Protein AF-A0A0F9A6H9-F1 (afdb_monomer_lite)

Sequence (375 aa):
TIASPTGDETDVHVTSIGRKLIMSIDLFEHQHETMHEIAFALQNAFRALGETDLTLHWDDAGSNAGFFEISPAHRGDTSINILASSATHPDVVALGNLVTSNTPPFETEDSHIDGTGTVDFGAARGTEDSPFINPTDRWTRTAAPSDGGGRLDATTMPIQIVRTTISPLVFDVDPVAWVDRLDGDNQSNPLSELWSEGLNISAMGFYKNRFALAGDEVITFSQSGDVFNFFNEQFDNVGGADPITRTLADSERVTLISDVIPYRSKVFIFTETDVQFQITSEDAFTPSDATITVSSRNANTASVTPTTASDKMYVAADDGKSGTIDEYTYDDLLVSTDAVDIAAHVPDLLPTDIKRIVSSSNHGTLAAIGTDGFT

Secondary structure (DSSP, 8-state):
--PPPP--TT----S--S--------TTSS--SSHHHHHHHHHHHHHHTT-TTEEEEEEEEETTEEEEEEEES-SSTTPPP--PPPP--S-------TTS-SS-TT--TT-----S----TTS---SS------GGGT------TT-GGGS--TTTSPEEEEEEETTTTEEEEEE--PPPP-S--TTTSPPPHHHHTT----EEEEETTEEEEEETTEEEEPPSS-TT--S-S-SSS--TTS-EEEE---SSS---EEEEEEETTEEEEEESSS-EEEEE-SSS--TTT-EEEEEE-----TTS--EEETTEEEEEEE-SSSEEEEEEEP-SS-SSPPEEETTTTSTTSS-S---EEEEEGGGTEEEEE-GGG--

InterPro domains:
  IPR058003 Tail tubular protein gp12 [PF25675] (136-370)

Radius of gyration: 32.41 Å; chains: 1; bounding box: 83×58×95 Å

Structure (mmCIF, N/CA/C/O backbone):
data_AF-A0A0F9A6H9-F1
#
_entry.id   AF-A0A0F9A6H9-F1
#
loop_
_atom_site.group_PDB
_atom_site.id
_atom_site.type_symbol
_atom_site.label_atom_id
_atom_site.label_alt_id
_atom_site.label_comp_id
_atom_site.label_asym_id
_atom_site.label_entity_id
_atom_site.label_seq_id
_atom_site.pdbx_PDB_ins_code
_atom_site.Cartn_x
_atom_site.Cartn_y
_atom_site.Cartn_z
_atom_site.occupancy
_atom_site.B_iso_or_equiv
_atom_site.auth_seq_id
_atom_site.auth_comp_id
_atom_site.auth_asym_id
_atom_site.auth_atom_id
_atom_site.pdbx_PDB_model_num
ATOM 1 N N . THR A 1 1 ? 54.216 -2.145 -26.994 1.00 29.30 1 THR A N 1
ATOM 2 C CA . THR A 1 1 ? 55.009 -1.448 -25.958 1.00 29.30 1 THR A CA 1
ATOM 3 C C . THR A 1 1 ? 54.573 -0.006 -25.928 1.00 29.30 1 THR A C 1
ATOM 5 O O . THR A 1 1 ? 54.607 0.614 -26.981 1.00 29.30 1 THR A O 1
ATOM 8 N N . ILE A 1 2 ? 54.099 0.512 -24.795 1.00 25.81 2 ILE A N 1
ATOM 9 C CA . ILE A 1 2 ? 53.589 1.889 -24.711 1.00 25.81 2 ILE A CA 1
ATOM 10 C C . ILE A 1 2 ? 54.401 2.635 -23.651 1.00 25.81 2 ILE A C 1
ATOM 12 O O . ILE A 1 2 ? 54.530 2.164 -22.524 1.00 25.81 2 ILE A O 1
ATOM 16 N N . ALA A 1 3 ? 54.989 3.762 -24.053 1.00 26.83 3 ALA A N 1
ATOM 17 C CA . ALA A 1 3 ? 55.685 4.701 -23.183 1.00 26.83 3 ALA A CA 1
ATOM 18 C C . ALA A 1 3 ? 54.697 5.754 -22.662 1.00 26.83 3 ALA A C 1
ATOM 20 O O . ALA A 1 3 ? 53.815 6.192 -23.400 1.00 26.83 3 ALA A O 1
ATOM 21 N N . SER A 1 4 ? 54.864 6.161 -21.404 1.00 26.17 4 SER A N 1
ATOM 22 C CA . SER A 1 4 ? 54.050 7.197 -20.763 1.00 26.17 4 SER A CA 1
ATOM 23 C C . SER A 1 4 ? 54.669 8.581 -20.999 1.00 26.17 4 SER A C 1
ATOM 25 O O . SER A 1 4 ? 55.853 8.745 -20.692 1.00 26.17 4 SER A O 1
ATOM 27 N N . PRO A 1 5 ? 53.937 9.579 -21.530 1.00 32.66 5 PRO A N 1
ATOM 28 C CA . PRO A 1 5 ? 54.422 10.947 -21.573 1.00 32.66 5 PRO A CA 1
ATOM 29 C C . PRO A 1 5 ? 54.062 11.683 -20.275 1.00 32.66 5 PRO A C 1
ATOM 31 O O . PRO A 1 5 ? 52.899 11.840 -19.916 1.00 32.66 5 PRO A O 1
ATOM 34 N N . THR A 1 6 ? 55.099 12.149 -19.585 1.00 44.75 6 THR A N 1
ATOM 35 C CA . THR A 1 6 ? 55.055 13.155 -18.520 1.00 44.75 6 THR A CA 1
ATOM 36 C C . THR A 1 6 ? 54.898 14.545 -19.146 1.00 44.75 6 THR A C 1
ATOM 38 O O . THR A 1 6 ? 55.781 14.956 -19.902 1.00 44.75 6 THR A O 1
ATOM 41 N N . GLY A 1 7 ? 53.821 15.273 -18.843 1.00 32.03 7 GLY A N 1
ATOM 42 C CA . GLY A 1 7 ? 53.612 16.646 -19.316 1.00 32.03 7 GLY A CA 1
ATOM 43 C C . GLY A 1 7 ? 52.649 17.435 -18.424 1.00 32.03 7 GLY A C 1
ATOM 44 O O . GLY A 1 7 ? 51.642 16.890 -17.992 1.00 32.03 7 GLY A O 1
ATOM 45 N N . ASP A 1 8 ? 53.038 18.680 -18.146 1.00 35.72 8 ASP A N 1
ATOM 46 C CA . ASP A 1 8 ? 52.501 19.680 -17.206 1.00 35.72 8 ASP A CA 1
ATOM 47 C C . ASP A 1 8 ? 51.031 20.084 -17.474 1.00 35.72 8 ASP A C 1
ATOM 49 O O . ASP A 1 8 ? 50.589 20.174 -18.619 1.00 35.72 8 ASP A O 1
ATOM 53 N N . GLU A 1 9 ? 50.279 20.351 -16.405 1.00 40.62 9 GLU A N 1
ATOM 54 C CA . GLU A 1 9 ? 48.811 20.475 -16.362 1.00 40.62 9 GLU A CA 1
ATOM 55 C C . GLU A 1 9 ? 48.281 21.841 -16.842 1.00 40.62 9 GLU A C 1
ATOM 57 O O . GLU A 1 9 ? 47.073 22.078 -16.849 1.00 40.62 9 GLU A O 1
ATOM 62 N N . THR A 1 10 ? 49.164 22.759 -17.244 1.00 34.62 10 THR A N 1
ATOM 63 C CA . THR A 1 10 ? 48.795 24.157 -17.536 1.00 34.62 10 THR A CA 1
ATOM 64 C C . THR A 1 10 ? 48.894 24.571 -19.007 1.00 34.62 10 THR A C 1
ATOM 66 O O . THR A 1 10 ? 48.543 25.706 -19.326 1.00 34.62 10 THR A O 1
ATOM 69 N N . ASP A 1 11 ? 49.282 23.670 -19.918 1.00 30.28 11 ASP A N 1
ATOM 70 C CA . ASP A 1 11 ? 49.557 24.015 -21.326 1.00 30.28 11 ASP A CA 1
ATOM 71 C C . ASP A 1 11 ? 48.827 23.128 -22.354 1.00 30.28 11 ASP A C 1
ATOM 73 O O . ASP A 1 11 ? 49.421 22.600 -23.294 1.00 30.28 11 ASP A O 1
ATOM 77 N N . VAL A 1 12 ? 47.510 22.940 -22.195 1.00 29.05 12 VAL A N 1
ATOM 78 C CA . VAL A 1 12 ? 46.685 22.311 -23.240 1.00 29.05 12 VAL A CA 1
ATOM 79 C C . VAL A 1 12 ? 45.374 23.071 -23.421 1.00 29.05 12 VAL A C 1
ATOM 81 O O . VAL A 1 12 ? 44.482 23.033 -22.578 1.00 29.05 12 VAL A O 1
ATOM 84 N N . HIS A 1 13 ? 45.214 23.708 -24.583 1.00 29.45 13 HIS A N 1
ATOM 85 C CA . HIS A 1 13 ? 43.896 24.001 -25.141 1.00 29.45 13 HIS A CA 1
ATOM 86 C C . HIS A 1 13 ? 43.196 22.662 -25.428 1.00 29.45 13 HIS A C 1
ATOM 88 O O . HIS A 1 13 ? 43.424 22.023 -26.456 1.00 29.45 13 HIS A O 1
ATOM 94 N N . VAL A 1 14 ? 42.393 22.195 -24.472 1.00 27.33 14 VAL A N 1
ATOM 95 C CA . VAL A 1 14 ? 41.701 20.904 -24.532 1.00 27.33 14 VAL A CA 1
ATOM 96 C C . VAL A 1 14 ? 40.576 20.979 -25.564 1.00 27.33 14 VAL A C 1
ATOM 98 O O . VAL A 1 14 ? 39.525 21.550 -25.294 1.00 27.33 14 VAL A O 1
ATOM 101 N N . THR A 1 15 ? 40.773 20.386 -26.747 1.00 31.22 15 THR A N 1
ATOM 102 C CA . THR A 1 15 ? 39.686 20.203 -27.730 1.00 31.22 15 THR A CA 1
ATOM 103 C C . THR A 1 15 ? 38.964 18.857 -27.605 1.00 31.22 15 THR A C 1
ATOM 105 O O . THR A 1 15 ? 38.033 18.595 -28.361 1.00 31.22 15 THR A O 1
ATOM 108 N N . SER A 1 16 ? 39.358 17.993 -26.667 1.00 27.08 16 SER A N 1
ATOM 109 C CA . SER A 1 16 ? 38.668 16.724 -26.418 1.00 27.08 16 SER A CA 1
ATOM 110 C C . SER A 1 16 ? 38.941 16.227 -25.000 1.00 27.08 16 SER A C 1
ATOM 112 O O . SER A 1 16 ? 40.077 15.884 -24.675 1.00 27.08 16 SER A O 1
ATOM 114 N N . ILE A 1 17 ? 37.905 16.176 -24.164 1.00 26.33 17 ILE A N 1
ATOM 115 C CA . ILE A 1 17 ? 37.937 15.499 -22.864 1.00 26.33 17 ILE A CA 1
ATOM 116 C C . ILE A 1 17 ? 37.538 14.040 -23.122 1.00 26.33 17 ILE A C 1
ATOM 118 O O . ILE A 1 17 ? 36.411 13.777 -23.534 1.00 26.33 17 ILE A O 1
ATOM 122 N N . GLY A 1 18 ? 38.473 13.105 -22.939 1.00 40.19 18 GLY A N 1
ATOM 123 C CA . GLY A 1 18 ? 38.245 11.666 -23.102 1.00 40.19 18 GLY A CA 1
ATOM 124 C C . GLY A 1 18 ? 39.542 10.880 -23.322 1.00 40.19 18 GLY A C 1
ATOM 125 O O . GLY A 1 18 ? 40.506 11.391 -23.894 1.00 40.19 18 GLY A O 1
ATOM 126 N N . ARG A 1 19 ? 39.586 9.626 -22.858 1.00 38.69 19 ARG A N 1
ATOM 127 C CA . ARG A 1 19 ? 40.728 8.723 -23.065 1.00 38.69 19 ARG A CA 1
ATOM 128 C C . ARG A 1 19 ? 40.758 8.311 -24.542 1.00 38.69 19 ARG A C 1
ATOM 130 O O . ARG A 1 19 ? 39.837 7.665 -25.027 1.00 38.69 19 ARG A O 1
ATOM 137 N N . LYS A 1 20 ? 41.801 8.710 -25.277 1.00 41.03 20 LYS A N 1
ATOM 138 C CA . LYS A 1 20 ? 41.958 8.356 -26.696 1.00 41.03 20 LYS A CA 1
ATOM 139 C C . LYS A 1 20 ? 42.286 6.867 -26.822 1.00 41.03 20 LYS A C 1
ATOM 141 O O . LYS A 1 20 ? 43.403 6.452 -26.517 1.00 41.03 20 LYS A O 1
ATOM 146 N N . LEU A 1 21 ? 41.326 6.082 -27.295 1.00 42.09 21 LEU A N 1
ATOM 147 C CA . LEU A 1 21 ? 41.524 4.686 -27.674 1.00 42.09 21 LEU A CA 1
ATOM 148 C C . LEU A 1 21 ? 41.903 4.644 -29.160 1.00 42.09 21 LEU A C 1
ATOM 150 O O . LEU A 1 21 ? 41.204 5.203 -30.000 1.00 42.09 21 LEU A O 1
ATOM 154 N N . ILE A 1 22 ? 43.044 4.032 -29.484 1.00 41.72 22 ILE A N 1
ATOM 155 C CA . ILE A 1 22 ? 43.455 3.764 -30.867 1.00 41.72 22 ILE A CA 1
ATOM 156 C C . ILE A 1 22 ? 43.401 2.256 -31.047 1.00 41.72 22 ILE A C 1
ATOM 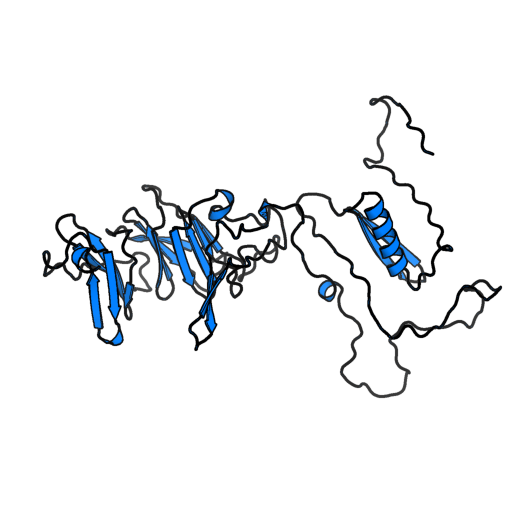158 O O . ILE A 1 22 ? 44.110 1.525 -30.357 1.00 41.72 22 ILE A O 1
ATOM 162 N N . MET A 1 23 ? 42.562 1.810 -31.972 1.00 42.97 23 MET A N 1
ATOM 163 C CA . MET A 1 23 ? 42.396 0.409 -32.323 1.00 42.97 23 MET A CA 1
ATOM 164 C C . MET A 1 23 ? 42.889 0.185 -33.751 1.00 42.97 23 MET A C 1
ATOM 166 O O . MET A 1 23 ? 42.647 0.999 -34.638 1.00 42.97 23 MET A O 1
ATOM 170 N N . SER A 1 24 ? 43.580 -0.930 -33.953 1.00 42.75 24 SER A N 1
ATOM 171 C CA . SER A 1 24 ? 43.941 -1.463 -35.261 1.00 42.75 24 SER A CA 1
ATOM 172 C C . SER A 1 24 ? 43.547 -2.928 -35.234 1.00 42.75 24 SER A C 1
ATOM 174 O O . SER A 1 24 ? 44.104 -3.681 -34.438 1.00 42.75 24 SER A O 1
ATOM 176 N N . ILE A 1 25 ? 42.572 -3.310 -36.051 1.00 44.66 25 ILE A N 1
ATOM 177 C CA . ILE A 1 25 ? 42.133 -4.698 -36.186 1.00 44.66 25 ILE A CA 1
ATOM 178 C C . ILE A 1 25 ? 42.450 -5.184 -37.583 1.00 44.66 25 ILE A C 1
ATOM 180 O O . ILE A 1 25 ? 42.246 -4.473 -38.566 1.00 44.66 25 ILE A O 1
ATOM 184 N N . ASP A 1 26 ? 42.966 -6.403 -37.630 1.00 46.03 26 ASP A N 1
ATOM 185 C CA . ASP A 1 26 ? 43.175 -7.130 -38.862 1.00 46.03 26 ASP A CA 1
ATOM 186 C C . ASP A 1 26 ? 41.894 -7.904 -39.198 1.00 46.03 26 ASP A C 1
ATOM 188 O O . ASP A 1 26 ? 41.595 -8.942 -38.608 1.00 46.03 26 ASP A O 1
ATOM 192 N N . LEU A 1 27 ? 41.107 -7.369 -40.135 1.00 44.62 27 LEU A N 1
ATOM 193 C CA . LEU A 1 27 ? 39.858 -7.983 -40.601 1.00 44.62 27 LEU A CA 1
ATOM 194 C C . LEU A 1 27 ? 40.088 -9.284 -41.391 1.00 44.62 27 LEU A C 1
ATOM 196 O O . LEU A 1 27 ? 39.123 -9.927 -41.793 1.00 44.62 27 LEU A O 1
ATOM 200 N N . PHE A 1 28 ? 41.343 -9.672 -41.628 1.00 44.91 28 PHE A N 1
ATOM 201 C CA . PHE A 1 28 ? 41.695 -10.888 -42.356 1.00 44.91 28 PHE A CA 1
ATOM 202 C C . PHE A 1 28 ? 42.003 -12.080 -41.439 1.00 44.91 28 PHE A C 1
ATOM 204 O O . PHE A 1 28 ? 42.144 -13.199 -41.934 1.00 44.91 28 PHE A O 1
ATOM 211 N N . GLU A 1 29 ? 42.100 -11.875 -40.120 1.00 42.97 29 GLU A N 1
ATOM 212 C CA . GLU A 1 29 ? 42.458 -12.940 -39.171 1.00 42.97 29 GLU A CA 1
ATOM 213 C C . GLU A 1 29 ? 41.265 -13.856 -38.822 1.00 42.97 29 GLU A C 1
ATOM 215 O O . GLU A 1 29 ? 41.464 -15.003 -38.424 1.00 42.97 29 GLU A O 1
ATOM 220 N N . HIS A 1 30 ? 40.024 -13.390 -39.021 1.00 47.59 30 HIS A N 1
ATOM 221 C CA . HIS A 1 30 ? 38.794 -14.110 -38.669 1.00 47.59 30 HIS A CA 1
ATOM 222 C C . HIS A 1 30 ? 37.753 -14.021 -39.801 1.00 47.59 30 HIS A C 1
ATOM 224 O O . HIS A 1 30 ? 37.565 -12.968 -40.404 1.00 47.59 30 HIS A O 1
ATOM 230 N N . GLN A 1 31 ? 37.072 -15.134 -40.107 1.00 51.31 31 GLN A N 1
ATOM 231 C CA . GLN A 1 31 ? 35.930 -15.137 -41.030 1.00 51.31 31 GLN A CA 1
ATOM 232 C C . GLN A 1 31 ? 34.745 -14.478 -40.315 1.00 51.31 31 GLN A C 1
ATOM 234 O O . GLN A 1 31 ? 34.271 -15.005 -39.311 1.00 51.31 31 GLN A O 1
ATOM 239 N N . HIS A 1 32 ? 34.293 -13.334 -40.817 1.00 52.88 32 HIS A N 1
ATOM 240 C CA . HIS A 1 32 ? 33.082 -12.666 -40.351 1.00 52.88 32 HIS A CA 1
ATOM 241 C C . HIS A 1 32 ? 32.072 -12.649 -41.496 1.00 52.88 32 HIS A C 1
ATOM 243 O O . HIS A 1 32 ? 32.403 -12.204 -42.597 1.00 52.88 32 HIS A O 1
ATOM 249 N N . GLU A 1 33 ? 30.865 -13.148 -41.248 1.00 52.47 33 GLU A N 1
ATOM 250 C CA . GLU A 1 33 ? 29.806 -13.271 -42.253 1.00 52.47 33 GLU A CA 1
ATOM 251 C C . GLU A 1 33 ? 29.012 -11.963 -42.389 1.00 52.47 33 GLU A C 1
ATOM 253 O O . GLU A 1 33 ? 28.473 -11.677 -43.457 1.00 52.47 33 GLU A O 1
ATOM 258 N N . THR A 1 34 ? 28.978 -11.123 -41.342 1.00 57.50 34 THR A N 1
ATOM 259 C CA . THR A 1 34 ? 28.254 -9.838 -41.359 1.00 57.50 34 THR A CA 1
ATOM 260 C C . THR A 1 34 ? 28.978 -8.705 -40.618 1.00 57.50 34 THR A C 1
ATOM 262 O O . THR A 1 34 ? 29.765 -8.925 -39.697 1.00 57.50 34 THR A O 1
ATOM 265 N N . MET A 1 35 ? 28.653 -7.450 -40.960 1.00 59.78 35 MET A N 1
ATOM 266 C CA . MET A 1 35 ? 29.153 -6.266 -40.234 1.00 59.78 35 MET A CA 1
ATOM 267 C C . MET A 1 35 ? 28.672 -6.215 -38.773 1.00 59.78 35 MET A C 1
ATOM 269 O O . MET A 1 35 ? 29.345 -5.640 -37.918 1.00 59.78 35 MET A O 1
ATOM 273 N N . HIS A 1 36 ? 27.559 -6.882 -38.451 1.00 60.84 36 HIS A N 1
ATOM 274 C CA . HIS A 1 36 ? 27.077 -7.034 -37.077 1.00 60.84 36 HIS A CA 1
ATOM 275 C C . HIS A 1 36 ? 27.940 -8.000 -36.253 1.00 60.84 36 HIS A C 1
ATOM 277 O O . HIS A 1 36 ? 28.147 -7.773 -35.062 1.00 60.84 36 HIS A O 1
ATOM 283 N N . GLU A 1 37 ? 28.499 -9.041 -36.869 1.00 58.91 37 GLU A N 1
ATOM 284 C CA . GLU A 1 37 ? 29.451 -9.935 -36.196 1.00 58.91 37 GLU A CA 1
ATOM 285 C C . GLU A 1 37 ? 30.778 -9.242 -35.914 1.00 58.91 37 GLU A C 1
ATOM 287 O O . GLU A 1 37 ? 31.358 -9.432 -34.845 1.00 58.91 37 GLU A O 1
ATOM 292 N N . ILE A 1 38 ? 31.224 -8.385 -36.836 1.00 63.38 38 ILE A N 1
ATOM 293 C CA . ILE A 1 38 ? 32.388 -7.523 -36.617 1.00 63.38 38 ILE A CA 1
ATOM 294 C C . ILE A 1 38 ? 32.101 -6.570 -35.451 1.00 63.38 38 ILE A C 1
ATOM 296 O O . ILE A 1 38 ? 32.924 -6.464 -34.541 1.00 63.38 38 ILE A O 1
ATOM 300 N N . ALA A 1 39 ? 30.916 -5.947 -35.410 1.00 65.06 39 ALA A N 1
ATOM 301 C CA . ALA A 1 39 ? 30.513 -5.087 -34.297 1.00 65.06 39 ALA A CA 1
ATOM 302 C C . ALA A 1 39 ? 30.525 -5.824 -32.943 1.00 65.06 39 ALA A C 1
ATOM 304 O O . ALA A 1 39 ? 31.072 -5.334 -31.951 1.00 65.06 39 ALA A O 1
ATOM 305 N N . PHE A 1 40 ? 29.989 -7.044 -32.910 1.00 61.59 40 PHE A N 1
ATOM 306 C CA . PHE A 1 40 ? 29.955 -7.878 -31.711 1.00 61.59 40 PHE A CA 1
ATOM 307 C C . PHE A 1 40 ? 31.353 -8.339 -31.264 1.00 61.59 40 PHE A C 1
ATOM 309 O O . PHE A 1 40 ? 31.676 -8.300 -30.072 1.00 61.59 40 PHE A O 1
ATOM 316 N N . ALA A 1 41 ? 32.213 -8.738 -32.204 1.00 62.81 41 ALA A N 1
ATOM 317 C CA . ALA A 1 41 ? 33.596 -9.116 -31.919 1.00 62.81 41 ALA A CA 1
ATOM 318 C C . ALA A 1 41 ? 34.398 -7.933 -31.354 1.00 62.81 41 ALA A C 1
ATOM 320 O O . ALA A 1 41 ? 35.106 -8.085 -30.354 1.00 62.81 41 ALA A O 1
ATOM 321 N N . LEU A 1 42 ? 34.222 -6.742 -31.936 1.00 67.88 42 LEU A N 1
ATOM 322 C CA . LEU A 1 42 ? 34.804 -5.494 -31.443 1.00 67.88 42 LEU A CA 1
ATOM 323 C C . LEU A 1 42 ? 34.361 -5.201 -30.007 1.00 67.88 42 LEU A C 1
ATOM 325 O O . LEU A 1 42 ? 35.195 -4.935 -29.141 1.00 67.88 42 LEU A O 1
ATOM 329 N N . GLN A 1 43 ? 33.061 -5.304 -29.734 1.00 65.94 43 GLN A N 1
ATOM 330 C CA . GLN A 1 43 ? 32.505 -5.077 -28.403 1.00 65.94 43 GLN A CA 1
ATOM 331 C C . GLN A 1 43 ? 33.069 -6.062 -27.364 1.00 65.94 43 GLN A C 1
ATOM 333 O O . GLN A 1 43 ? 33.445 -5.657 -26.262 1.00 65.94 43 GLN A O 1
ATOM 338 N N . ASN A 1 44 ? 33.205 -7.345 -27.706 1.00 61.94 44 ASN A N 1
ATOM 339 C CA . ASN A 1 44 ? 33.809 -8.333 -26.807 1.00 61.94 44 ASN A CA 1
ATOM 340 C C . ASN A 1 44 ? 35.307 -8.088 -26.572 1.00 61.94 44 ASN A C 1
ATOM 342 O O . ASN A 1 44 ? 35.788 -8.294 -25.456 1.00 61.94 44 ASN A O 1
ATOM 346 N N . ALA A 1 45 ? 36.037 -7.603 -27.579 1.00 64.56 45 ALA A N 1
ATOM 347 C CA . ALA A 1 45 ? 37.434 -7.213 -27.416 1.00 64.56 45 ALA A CA 1
ATOM 348 C C . ALA A 1 45 ? 37.586 -6.032 -26.439 1.00 64.56 45 ALA A C 1
ATOM 350 O O . ALA A 1 45 ? 38.473 -6.058 -25.585 1.00 64.56 45 ALA A O 1
ATOM 351 N N . PHE A 1 46 ? 36.693 -5.037 -26.494 1.00 64.38 46 PHE A N 1
ATOM 352 C CA . PHE A 1 46 ? 36.666 -3.940 -25.518 1.00 64.38 46 PHE A CA 1
ATOM 353 C C . PHE A 1 46 ? 36.380 -4.436 -24.096 1.00 64.38 46 PHE A C 1
ATOM 355 O O . PHE A 1 46 ? 37.113 -4.091 -23.165 1.00 64.38 46 PHE A O 1
ATOM 362 N N . ARG A 1 47 ? 35.403 -5.336 -23.937 1.00 64.81 47 ARG A N 1
ATOM 363 C CA . ARG A 1 47 ? 35.090 -5.957 -22.639 1.00 64.81 47 ARG A CA 1
ATOM 364 C C . ARG A 1 47 ? 36.280 -6.715 -22.053 1.00 64.81 47 ARG A C 1
ATOM 366 O O . ARG A 1 47 ? 36.565 -6.583 -20.865 1.00 64.81 47 ARG A O 1
ATOM 373 N N . ALA A 1 48 ? 37.014 -7.464 -22.878 1.00 60.62 48 ALA A N 1
ATOM 374 C CA . ALA A 1 48 ? 38.206 -8.197 -22.446 1.00 60.62 48 ALA A CA 1
ATOM 375 C C . ALA A 1 48 ? 39.353 -7.277 -21.982 1.00 60.62 48 ALA A C 1
ATOM 377 O O . ALA A 1 48 ? 40.200 -7.695 -21.193 1.00 60.62 48 ALA A O 1
ATOM 378 N N . LEU A 1 49 ? 39.370 -6.024 -22.442 1.00 59.06 49 LEU A N 1
ATOM 379 C CA . LEU A 1 49 ? 40.332 -4.995 -22.038 1.00 59.06 49 LEU A CA 1
ATOM 380 C C . LEU A 1 49 ? 39.874 -4.182 -20.812 1.00 59.06 49 LEU A C 1
ATOM 382 O O . LEU A 1 49 ? 40.563 -3.240 -20.421 1.00 59.06 49 LEU A O 1
ATOM 386 N N . GLY A 1 50 ? 38.752 -4.563 -20.191 1.00 54.12 50 GLY A N 1
ATOM 387 C CA . GLY A 1 50 ? 38.191 -3.910 -19.007 1.00 54.12 50 GLY A CA 1
ATOM 388 C C . GLY A 1 50 ? 37.212 -2.775 -19.312 1.00 54.12 50 GLY A C 1
ATOM 389 O O . GLY A 1 50 ? 36.730 -2.142 -18.381 1.00 54.12 50 GLY A O 1
ATOM 390 N N . GLU A 1 51 ? 36.894 -2.528 -20.585 1.00 56.06 51 GLU A N 1
ATOM 391 C CA . GLU A 1 51 ? 35.903 -1.533 -21.008 1.00 56.06 51 GLU A CA 1
ATOM 39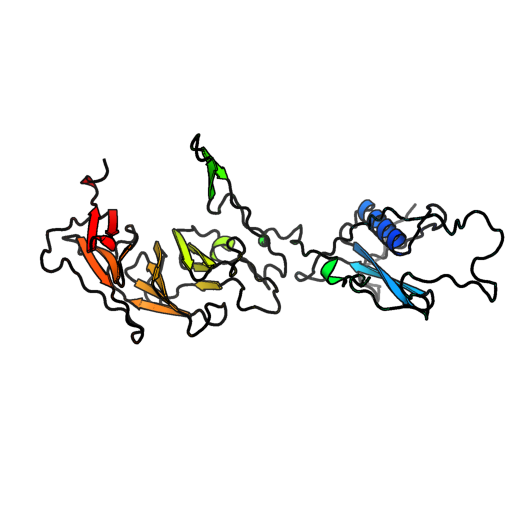2 C C . GLU A 1 51 ? 34.537 -2.235 -21.149 1.00 56.06 51 GLU A C 1
ATOM 394 O O . GLU A 1 51 ? 34.084 -2.560 -22.250 1.00 56.06 51 GLU A O 1
ATOM 399 N N . THR A 1 52 ? 33.908 -2.562 -20.014 1.00 54.72 52 THR A N 1
ATOM 400 C CA . THR A 1 52 ? 32.629 -3.305 -19.964 1.00 54.72 52 THR A CA 1
ATOM 401 C C . THR A 1 52 ? 31.432 -2.503 -20.464 1.00 54.72 52 THR A C 1
ATOM 403 O O . THR A 1 52 ? 30.441 -3.086 -20.906 1.00 54.72 52 THR A O 1
ATOM 406 N N . ASP A 1 53 ? 31.571 -1.181 -20.441 1.00 49.72 53 ASP A N 1
ATOM 407 C CA . ASP A 1 53 ? 30.490 -0.204 -20.551 1.00 49.72 53 ASP A CA 1
ATOM 408 C C . ASP A 1 53 ? 30.455 0.443 -21.944 1.00 49.72 53 ASP A C 1
ATOM 410 O O . ASP A 1 53 ? 30.042 1.585 -22.108 1.00 49.72 53 ASP A O 1
ATOM 414 N N . LEU A 1 54 ? 30.952 -0.248 -22.968 1.00 52.94 54 LEU A N 1
ATOM 415 C CA . LEU A 1 54 ? 30.978 0.237 -24.346 1.00 52.94 54 LEU A CA 1
ATOM 416 C C . LEU A 1 54 ? 30.022 -0.600 -25.194 1.00 52.94 54 LEU A C 1
ATOM 418 O O . LEU A 1 54 ? 30.125 -1.829 -25.228 1.00 52.94 54 LEU A O 1
ATOM 422 N N . THR A 1 55 ? 29.105 0.074 -25.888 1.00 55.94 55 THR A N 1
ATOM 423 C CA . THR A 1 55 ? 28.212 -0.557 -26.865 1.00 55.94 55 THR A CA 1
ATOM 424 C C . THR A 1 55 ? 28.641 -0.136 -28.258 1.00 55.94 55 THR A C 1
ATOM 426 O O . THR A 1 55 ? 28.912 1.042 -28.502 1.00 55.94 55 THR A O 1
ATOM 429 N N . LEU A 1 56 ? 28.732 -1.103 -29.165 1.00 57.53 56 LEU A N 1
ATOM 430 C CA . LEU A 1 56 ? 29.153 -0.861 -30.533 1.00 57.53 56 LEU A CA 1
ATOM 431 C C . LEU A 1 56 ? 28.136 -1.495 -31.472 1.00 57.53 56 LEU A C 1
ATOM 433 O O . LEU A 1 56 ? 27.892 -2.700 -31.413 1.00 57.53 56 LEU A O 1
ATOM 437 N N . HIS A 1 57 ? 27.536 -0.675 -32.328 1.00 56.69 57 HIS A N 1
ATOM 438 C CA . HIS A 1 57 ? 26.581 -1.138 -33.323 1.00 56.69 57 HIS A CA 1
ATOM 439 C C . HIS A 1 57 ? 26.992 -0.680 -34.719 1.00 56.69 57 HIS A C 1
ATOM 441 O O . HIS A 1 57 ? 27.691 0.315 -34.888 1.00 56.69 57 HIS A O 1
ATOM 447 N N . TRP A 1 58 ? 26.583 -1.451 -35.720 1.00 58.88 58 TRP A N 1
ATOM 448 C CA . TRP A 1 58 ? 26.717 -1.086 -37.124 1.00 58.88 58 TRP A CA 1
ATOM 449 C C . TRP A 1 58 ? 25.416 -0.431 -37.582 1.00 58.88 58 TRP A C 1
ATOM 451 O O . TRP A 1 58 ? 24.369 -1.080 -37.495 1.00 58.88 58 TRP A O 1
ATOM 461 N N . ASP A 1 59 ? 25.496 0.819 -38.037 1.00 48.16 59 ASP A N 1
ATOM 462 C CA . ASP A 1 59 ? 24.397 1.518 -38.704 1.00 48.16 59 ASP A CA 1
ATOM 463 C C . ASP A 1 59 ? 24.635 1.517 -40.219 1.00 48.16 59 ASP A C 1
ATOM 465 O O . ASP A 1 59 ? 25.706 1.907 -40.698 1.00 48.16 59 ASP A O 1
ATOM 469 N N . ASP A 1 60 ? 23.645 1.038 -40.969 1.00 55.84 60 ASP A N 1
ATOM 470 C CA . ASP A 1 60 ? 23.698 0.946 -42.426 1.00 55.84 60 ASP A CA 1
ATOM 471 C C . ASP A 1 60 ? 23.211 2.266 -43.034 1.00 55.84 60 ASP A C 1
ATOM 473 O O . ASP A 1 60 ? 22.036 2.622 -42.955 1.00 55.84 60 ASP A O 1
ATOM 477 N N . ALA A 1 61 ? 24.122 3.000 -43.671 1.00 42.62 61 ALA A N 1
ATOM 478 C CA . ALA A 1 61 ? 23.820 4.257 -44.350 1.00 42.62 61 ALA A CA 1
ATOM 479 C C . ALA A 1 61 ? 23.418 4.045 -45.825 1.00 42.62 61 ALA A C 1
ATOM 481 O O . ALA A 1 61 ? 23.239 5.017 -46.571 1.00 42.62 61 ALA A O 1
ATOM 482 N N . GLY A 1 62 ? 23.268 2.788 -46.256 1.00 45.00 62 GLY A N 1
ATOM 483 C CA . GLY A 1 62 ? 22.991 2.395 -47.629 1.00 45.00 62 GLY A CA 1
ATOM 484 C C . GLY A 1 62 ? 24.201 2.545 -48.559 1.00 45.00 62 GLY A C 1
ATOM 485 O O . GLY A 1 62 ? 25.253 3.069 -48.203 1.00 45.00 62 GLY A O 1
ATOM 486 N N . SER A 1 63 ? 24.054 2.093 -49.810 1.00 43.81 63 SER A N 1
ATOM 487 C CA . SER A 1 63 ? 25.109 2.154 -50.846 1.00 43.81 63 SER A CA 1
ATOM 488 C C . SER A 1 63 ? 26.434 1.482 -50.444 1.00 43.81 63 SER A C 1
ATOM 490 O O . SER A 1 63 ? 27.505 2.009 -50.748 1.00 43.81 63 SER A O 1
ATOM 492 N N . ASN A 1 64 ? 26.379 0.328 -49.762 1.00 48.34 64 ASN A N 1
ATOM 493 C CA . ASN A 1 64 ? 27.562 -0.360 -49.217 1.00 48.34 64 ASN A CA 1
ATOM 494 C C . ASN A 1 64 ? 28.387 0.505 -48.246 1.00 48.34 64 ASN A C 1
ATOM 496 O O . ASN A 1 64 ? 29.590 0.295 -48.072 1.00 48.34 64 ASN A O 1
ATOM 500 N N . ALA A 1 65 ? 27.749 1.483 -47.611 1.00 42.88 65 ALA A N 1
ATOM 501 C CA . ALA A 1 65 ? 28.366 2.340 -46.626 1.00 42.88 65 ALA A CA 1
ATOM 502 C C . ALA A 1 65 ? 27.540 2.321 -45.345 1.00 42.88 65 ALA A C 1
ATOM 504 O O . ALA A 1 65 ? 26.320 2.241 -45.351 1.00 42.88 65 ALA A O 1
ATOM 505 N N . GLY A 1 66 ? 28.242 2.431 -44.236 1.00 51.94 66 GLY A N 1
ATOM 506 C CA . GLY A 1 66 ? 27.675 2.545 -42.910 1.00 51.94 66 GLY A CA 1
ATOM 507 C C . GLY A 1 66 ? 28.777 2.968 -41.961 1.00 51.94 66 GLY A C 1
ATOM 508 O O . GLY A 1 66 ? 29.930 3.171 -42.373 1.00 51.94 66 GLY A O 1
ATOM 509 N N . PHE A 1 67 ? 28.438 3.131 -40.698 1.00 47.84 67 PHE A N 1
ATOM 510 C CA . PHE A 1 67 ? 29.411 3.488 -39.682 1.00 47.84 67 PHE A CA 1
ATOM 511 C C . PHE A 1 67 ? 29.192 2.648 -38.434 1.00 47.84 67 PHE A C 1
ATOM 513 O O . PHE A 1 67 ? 28.080 2.247 -38.102 1.00 47.84 67 PHE A O 1
ATOM 520 N N . PHE A 1 68 ? 30.292 2.372 -37.736 1.00 56.25 68 PHE A N 1
ATOM 521 C CA . PHE A 1 68 ? 30.200 1.861 -36.382 1.00 56.25 68 PHE A CA 1
ATOM 522 C C . PHE A 1 68 ? 29.896 3.031 -35.467 1.00 56.25 68 PHE A C 1
ATOM 524 O O . PHE A 1 68 ? 30.726 3.931 -35.302 1.00 56.25 68 PHE A O 1
ATOM 531 N N . GLU A 1 69 ? 28.716 3.018 -34.874 1.00 49.66 69 GLU A N 1
ATOM 532 C CA . GLU A 1 69 ? 28.419 3.922 -33.787 1.00 49.66 69 GLU A CA 1
ATOM 533 C C . GLU A 1 69 ? 28.891 3.278 -32.483 1.00 49.66 69 GLU A C 1
ATOM 535 O O . GLU A 1 69 ? 28.517 2.160 -32.116 1.00 49.66 69 GLU A O 1
ATOM 540 N N . ILE A 1 70 ? 29.782 4.001 -31.810 1.00 53.88 70 ILE A N 1
ATOM 541 C CA . ILE A 1 70 ? 30.333 3.630 -30.516 1.00 53.88 70 ILE A CA 1
ATOM 542 C C . ILE A 1 70 ? 29.672 4.534 -29.493 1.00 53.88 70 ILE A C 1
ATOM 544 O O . ILE A 1 70 ? 30.008 5.717 -29.381 1.00 53.88 70 ILE A O 1
ATOM 548 N N . SER A 1 71 ? 28.746 3.966 -28.740 1.00 49.62 71 SER A N 1
ATOM 549 C CA . SER A 1 71 ? 28.072 4.674 -27.666 1.00 49.62 71 SER A CA 1
ATOM 550 C C . SER A 1 71 ? 28.730 4.259 -26.346 1.00 49.62 71 SER A C 1
ATOM 552 O O . SER A 1 71 ? 28.759 3.064 -26.025 1.00 49.62 71 SER A O 1
ATOM 554 N N . PRO A 1 72 ? 29.286 5.198 -25.555 1.00 43.34 72 PRO A N 1
ATOM 555 C CA . PRO A 1 72 ? 29.567 4.893 -24.160 1.00 43.34 72 PRO A CA 1
ATOM 556 C C . PRO A 1 72 ? 28.230 4.557 -23.495 1.00 43.34 72 PRO A C 1
ATOM 558 O O . PRO A 1 72 ? 27.246 5.262 -23.715 1.00 43.34 72 PRO A O 1
ATOM 561 N N . ALA A 1 73 ? 28.179 3.510 -22.676 1.00 43.38 73 ALA A N 1
ATOM 562 C CA . ALA A 1 73 ? 26.966 3.144 -21.947 1.00 43.38 73 ALA A CA 1
ATOM 563 C C . ALA A 1 73 ? 26.551 4.227 -20.938 1.00 43.38 73 ALA A C 1
ATOM 565 O O . ALA A 1 73 ? 25.445 4.175 -20.420 1.00 43.38 73 ALA A O 1
ATOM 566 N N . HIS A 1 74 ? 27.408 5.223 -20.674 1.00 41.00 74 HIS A N 1
ATOM 567 C CA . HIS A 1 74 ? 27.147 6.238 -19.667 1.00 41.00 74 HIS A CA 1
ATOM 568 C C . HIS A 1 74 ? 27.385 7.675 -20.158 1.00 41.00 74 HIS A C 1
ATOM 570 O O . HIS A 1 74 ? 28.518 8.119 -20.374 1.00 41.00 74 HIS A O 1
ATOM 576 N N . ARG A 1 75 ? 26.296 8.444 -20.242 1.00 37.44 75 ARG A N 1
ATOM 577 C CA . ARG A 1 75 ? 26.295 9.894 -19.999 1.00 37.44 75 ARG A CA 1
ATOM 578 C C . ARG A 1 75 ? 25.155 10.212 -19.035 1.00 37.44 75 ARG A C 1
ATOM 580 O O . ARG A 1 75 ? 24.049 10.508 -19.469 1.00 37.44 75 ARG A O 1
ATOM 587 N N . GLY A 1 76 ? 25.464 10.195 -17.742 1.00 35.34 76 GLY A N 1
ATOM 588 C CA . GLY A 1 76 ? 24.540 10.609 -16.690 1.00 35.34 76 GLY A CA 1
ATOM 589 C C . GLY A 1 76 ? 23.598 9.504 -16.218 1.00 35.34 76 GLY A C 1
ATOM 590 O O . GLY A 1 76 ? 23.479 8.446 -16.844 1.00 35.34 76 GLY A O 1
ATOM 591 N N . ASP A 1 77 ? 22.959 9.786 -15.084 1.00 34.31 77 ASP A N 1
ATOM 592 C CA . ASP A 1 77 ? 22.173 8.852 -14.270 1.00 34.31 77 ASP A CA 1
ATOM 593 C C . ASP A 1 77 ? 20.973 8.225 -15.018 1.00 34.31 77 ASP A C 1
ATOM 595 O O . ASP A 1 77 ? 20.509 7.159 -14.641 1.00 34.31 77 ASP A O 1
ATOM 599 N N . THR A 1 78 ? 20.560 8.782 -16.160 1.00 33.09 78 THR A N 1
ATOM 600 C CA . THR A 1 78 ? 19.364 8.389 -16.928 1.00 33.09 78 THR A CA 1
ATOM 601 C C . THR A 1 78 ? 19.623 7.454 -18.126 1.00 33.09 78 THR A C 1
ATOM 603 O O . THR A 1 78 ? 18.826 7.411 -19.065 1.00 33.09 78 THR A O 1
ATOM 606 N N . SER A 1 79 ? 20.746 6.728 -18.171 1.00 31.38 79 SER A N 1
ATOM 607 C CA . SER A 1 79 ? 21.128 5.939 -19.362 1.00 31.38 79 SER A CA 1
ATOM 608 C C . SER A 1 79 ? 20.630 4.481 -19.344 1.00 31.38 79 SER A C 1
ATOM 610 O O . SER A 1 79 ? 20.929 3.708 -18.437 1.00 31.38 79 SER A O 1
ATOM 612 N N . ILE A 1 80 ? 19.889 4.096 -20.393 1.00 33.75 80 ILE A N 1
ATOM 613 C CA . ILE A 1 80 ? 19.372 2.736 -20.640 1.00 33.75 80 ILE A CA 1
ATOM 614 C C . ILE A 1 80 ? 20.507 1.812 -21.120 1.00 33.75 80 ILE A C 1
ATOM 616 O O . ILE A 1 80 ? 21.238 2.148 -22.052 1.00 33.75 80 ILE A O 1
ATOM 620 N N . ASN A 1 81 ? 20.618 0.615 -20.530 1.00 34.19 81 ASN A N 1
ATOM 621 C CA . ASN A 1 81 ? 21.568 -0.417 -20.960 1.00 34.19 81 ASN A CA 1
ATOM 622 C C . ASN A 1 81 ? 21.014 -1.278 -22.107 1.00 34.19 81 ASN A C 1
ATOM 624 O O . ASN A 1 81 ? 19.888 -1.771 -22.043 1.00 34.19 81 ASN A O 1
ATOM 628 N N . ILE A 1 82 ? 21.847 -1.518 -23.126 1.00 33.47 82 ILE A N 1
ATOM 629 C CA . ILE A 1 82 ? 21.529 -2.312 -24.321 1.00 33.47 82 ILE A CA 1
ATOM 630 C C . ILE A 1 82 ? 22.423 -3.560 -24.338 1.00 33.47 82 ILE A C 1
ATOM 632 O O . ILE A 1 82 ? 23.644 -3.469 -24.473 1.00 33.47 82 ILE A O 1
ATOM 636 N N . LEU A 1 83 ? 21.830 -4.749 -24.216 1.00 33.28 83 LEU A N 1
ATOM 637 C CA . LEU A 1 83 ? 22.538 -6.022 -24.379 1.00 33.28 83 LEU A CA 1
ATOM 638 C C . LEU A 1 83 ? 22.236 -6.594 -25.768 1.00 33.28 83 LEU A C 1
ATOM 640 O O . LEU A 1 83 ? 21.147 -7.102 -26.009 1.00 33.28 83 LEU A O 1
ATOM 644 N N . ALA A 1 84 ? 23.204 -6.526 -26.685 1.00 33.44 84 ALA A N 1
ATOM 645 C CA . ALA A 1 84 ? 23.123 -7.233 -27.961 1.00 33.44 84 ALA A CA 1
ATOM 646 C C . ALA A 1 84 ? 23.377 -8.736 -27.751 1.00 33.44 84 ALA A C 1
ATOM 648 O O . ALA A 1 84 ? 24.405 -9.123 -27.187 1.00 33.44 84 ALA A O 1
ATOM 649 N N . SER A 1 85 ? 22.452 -9.582 -28.209 1.00 34.47 85 SER A N 1
ATOM 650 C CA . SER A 1 85 ? 22.626 -11.035 -28.298 1.00 34.47 85 SER A CA 1
ATOM 651 C C . SER A 1 85 ? 22.944 -11.446 -29.742 1.00 34.47 85 SER A C 1
ATOM 653 O O . SER A 1 85 ? 22.524 -10.795 -30.698 1.00 34.47 85 SER A O 1
ATOM 655 N N . SER A 1 86 ? 23.729 -12.514 -29.916 1.00 33.50 86 SER A N 1
ATOM 656 C CA . SER A 1 86 ? 24.047 -13.063 -31.239 1.00 33.50 86 SER A CA 1
ATOM 657 C C . SER A 1 86 ? 22.807 -13.689 -31.883 1.00 33.50 86 SER A C 1
ATOM 659 O O . SER A 1 86 ? 22.106 -14.469 -31.233 1.00 33.50 86 SER A O 1
ATOM 661 N N . ALA A 1 87 ? 22.583 -13.424 -33.172 1.00 35.06 87 ALA A N 1
ATOM 662 C CA . ALA A 1 87 ? 21.586 -14.141 -33.959 1.00 35.06 87 ALA A CA 1
ATOM 663 C C . ALA A 1 87 ? 21.921 -15.644 -34.007 1.00 35.06 87 ALA A C 1
ATOM 665 O O . ALA A 1 87 ? 23.070 -16.030 -34.201 1.00 35.06 87 ALA A O 1
ATOM 666 N N . THR A 1 88 ? 20.916 -16.502 -33.836 1.00 32.81 88 THR A N 1
ATOM 667 C CA . THR A 1 88 ? 21.020 -17.943 -34.097 1.00 32.81 88 THR A CA 1
ATOM 668 C C . THR A 1 88 ? 20.023 -18.279 -35.200 1.00 32.81 88 THR A C 1
ATOM 670 O O . THR A 1 88 ? 18.821 -18.289 -34.956 1.00 32.81 88 THR A O 1
ATOM 673 N N . HIS A 1 89 ? 20.494 -18.516 -36.429 1.00 33.88 89 HIS A N 1
ATOM 674 C CA . HIS A 1 89 ? 19.641 -19.051 -37.494 1.00 33.88 89 HIS A CA 1
ATOM 675 C C . HIS A 1 89 ? 20.331 -20.226 -38.211 1.00 33.88 89 HIS A C 1
ATOM 677 O O . HIS A 1 89 ? 21.490 -20.093 -38.599 1.00 33.88 89 HIS A O 1
ATOM 683 N N . PRO A 1 90 ? 19.655 -21.379 -38.387 1.00 33.53 90 PRO A N 1
ATOM 684 C CA . PRO A 1 90 ? 20.268 -22.621 -38.872 1.00 33.53 90 PRO A CA 1
ATOM 685 C C . PRO A 1 90 ? 20.502 -22.715 -40.394 1.00 33.53 90 PRO A C 1
ATOM 687 O O . PRO A 1 90 ? 21.016 -23.733 -40.844 1.00 33.53 90 PRO A O 1
ATOM 690 N N . ASP A 1 91 ? 20.188 -21.680 -41.179 1.00 37.25 91 ASP A N 1
ATOM 691 C CA . ASP A 1 91 ? 20.237 -21.717 -42.656 1.00 37.25 91 ASP A CA 1
ATOM 692 C C . ASP A 1 91 ? 21.275 -20.766 -43.279 1.00 37.25 91 ASP A C 1
ATOM 694 O O . ASP A 1 91 ? 21.027 -20.135 -44.307 1.00 37.25 91 ASP A O 1
ATOM 698 N N . VAL A 1 92 ? 22.476 -20.676 -42.700 1.00 39.34 92 VAL A N 1
ATOM 699 C CA . VAL A 1 92 ? 23.623 -20.115 -43.434 1.00 39.34 92 VAL A CA 1
ATOM 700 C C . VAL A 1 92 ? 24.103 -21.164 -44.440 1.00 39.34 92 VAL A C 1
ATOM 702 O O . VAL A 1 92 ? 24.983 -21.982 -44.171 1.00 39.34 92 VAL A O 1
ATOM 705 N N . VAL A 1 93 ? 23.476 -21.191 -45.616 1.00 35.59 93 VAL A N 1
ATOM 706 C CA . VAL A 1 93 ? 23.953 -22.002 -46.739 1.00 35.59 93 VAL A CA 1
ATOM 707 C C . VAL A 1 93 ? 25.046 -21.219 -47.456 1.00 35.59 93 VAL A C 1
ATOM 709 O O . VAL A 1 93 ? 24.800 -20.168 -48.040 1.00 35.59 93 VAL A O 1
ATOM 712 N N . ALA A 1 94 ? 26.262 -21.760 -47.396 1.00 37.84 94 ALA A N 1
ATOM 713 C CA . ALA A 1 94 ? 27.485 -21.220 -47.972 1.00 37.84 94 ALA A CA 1
ATOM 714 C C . ALA A 1 94 ? 27.321 -20.717 -49.419 1.00 37.84 94 ALA A C 1
ATOM 716 O O . ALA A 1 94 ? 27.378 -21.498 -50.371 1.00 37.84 94 ALA A O 1
ATOM 717 N N . LEU A 1 95 ? 27.220 -19.402 -49.595 1.00 31.42 95 LEU A N 1
ATOM 718 C CA . LEU A 1 95 ? 27.477 -18.731 -50.865 1.00 31.42 95 LEU A CA 1
ATOM 719 C C . LEU A 1 95 ? 28.343 -17.497 -50.599 1.00 31.42 95 LEU A C 1
ATOM 721 O O . LEU A 1 95 ? 27.867 -16.503 -50.069 1.00 31.42 95 LEU A O 1
ATOM 725 N N . GLY A 1 96 ? 29.624 -17.585 -50.981 1.00 35.06 96 GLY A N 1
ATOM 726 C CA . GLY A 1 96 ? 30.551 -16.445 -50.992 1.00 35.06 96 GLY A CA 1
ATOM 727 C C . GLY A 1 96 ? 31.798 -16.597 -50.119 1.00 35.06 96 GLY A C 1
ATOM 728 O O . GLY A 1 96 ? 32.075 -15.753 -49.279 1.00 35.06 96 GLY A O 1
ATOM 729 N N . ASN A 1 97 ? 32.588 -17.656 -50.321 1.00 34.88 97 ASN A N 1
ATOM 730 C CA . ASN A 1 97 ? 33.898 -17.783 -49.676 1.00 34.88 97 ASN A CA 1
ATOM 731 C C . ASN A 1 97 ? 34.914 -16.798 -50.302 1.00 34.88 97 ASN A C 1
ATOM 733 O O . ASN A 1 97 ? 35.437 -17.045 -51.392 1.00 34.88 97 ASN A O 1
ATOM 737 N N . LEU A 1 98 ? 35.225 -15.720 -49.575 1.00 36.25 98 LEU A N 1
ATOM 738 C CA . LEU A 1 98 ? 36.171 -14.644 -49.927 1.00 36.25 98 LEU A CA 1
ATOM 739 C C . LEU A 1 98 ? 37.649 -15.076 -50.057 1.00 36.25 98 LEU A C 1
ATOM 741 O O . LEU A 1 98 ? 38.499 -14.250 -50.379 1.00 36.25 98 LEU A O 1
ATOM 745 N N . VAL A 1 99 ? 37.989 -16.346 -49.816 1.00 36.06 99 VAL A N 1
ATOM 746 C CA . VAL A 1 99 ? 39.392 -16.798 -49.716 1.00 36.06 99 VAL A CA 1
ATOM 747 C C . VAL A 1 99 ? 39.955 -17.359 -51.033 1.00 36.06 99 VAL A C 1
ATOM 749 O O . VAL A 1 99 ? 41.160 -17.572 -51.137 1.00 36.06 99 VAL A O 1
ATOM 752 N N . THR A 1 100 ? 39.137 -17.617 -52.065 1.00 37.88 100 THR A N 1
ATOM 753 C CA . THR A 1 100 ? 39.582 -18.462 -53.204 1.00 37.88 100 THR A CA 1
ATOM 754 C C . THR A 1 100 ? 39.627 -17.821 -54.595 1.00 37.88 100 THR A C 1
ATOM 756 O O . THR A 1 100 ? 40.082 -18.482 -55.530 1.00 37.88 100 THR A O 1
ATOM 759 N N . SER A 1 101 ? 39.252 -16.551 -54.777 1.00 35.75 101 SER A N 1
ATOM 760 C CA . SER A 1 101 ? 39.279 -15.901 -56.100 1.00 35.75 101 SER A CA 1
ATOM 761 C C . SER A 1 101 ? 40.261 -14.731 -56.174 1.00 35.75 101 SER A C 1
ATOM 763 O O . SER A 1 101 ? 40.135 -13.756 -55.443 1.00 35.75 101 SER A O 1
ATOM 765 N N . ASN A 1 102 ? 41.201 -14.785 -57.125 1.00 37.38 102 ASN A N 1
ATOM 766 C CA . ASN A 1 102 ? 42.153 -13.709 -57.452 1.00 37.38 102 ASN A CA 1
ATOM 767 C C . ASN A 1 102 ? 41.494 -12.533 -58.213 1.00 37.38 102 ASN A C 1
ATOM 769 O O . ASN A 1 102 ? 42.060 -12.000 -59.169 1.00 37.38 102 ASN A O 1
ATOM 773 N N . THR A 1 103 ? 40.284 -12.128 -57.834 1.00 34.06 103 THR A N 1
ATOM 774 C CA . THR A 1 103 ? 39.569 -11.006 -58.459 1.00 34.06 103 THR A CA 1
ATOM 775 C C . THR A 1 103 ? 38.936 -10.162 -57.353 1.00 34.06 103 THR A C 1
ATOM 777 O O . THR A 1 103 ? 38.282 -10.739 -56.483 1.00 34.06 103 THR A O 1
ATOM 780 N N . PRO A 1 104 ? 39.157 -8.832 -57.320 1.00 37.84 104 PRO A N 1
ATOM 781 C CA . PRO A 1 104 ? 38.559 -7.973 -56.306 1.00 37.84 104 PRO A CA 1
ATOM 782 C C . PRO A 1 104 ? 37.021 -8.026 -56.399 1.00 37.84 104 PRO A C 1
ATOM 784 O O . PRO A 1 104 ? 36.489 -7.997 -57.510 1.00 37.84 104 PRO A O 1
ATOM 787 N N . PRO A 1 105 ? 36.302 -8.095 -55.264 1.00 38.34 105 PRO A N 1
ATOM 788 C CA . PRO A 1 105 ? 34.881 -8.463 -55.210 1.00 38.34 105 PRO A CA 1
ATOM 789 C C . PRO A 1 105 ? 33.880 -7.438 -55.783 1.00 38.34 105 PRO A C 1
ATOM 791 O O . PRO A 1 105 ? 32.686 -7.590 -55.556 1.00 38.34 105 PRO A O 1
ATOM 794 N N . PHE A 1 106 ? 34.315 -6.416 -56.532 1.00 40.91 106 PHE A N 1
ATOM 795 C CA . PHE A 1 106 ? 33.438 -5.315 -56.964 1.00 40.91 106 PHE A CA 1
ATOM 796 C C . PHE A 1 106 ? 33.653 -4.808 -58.404 1.00 40.91 106 PHE A C 1
ATOM 798 O O . PHE A 1 106 ? 33.259 -3.686 -58.703 1.00 40.91 106 PHE A O 1
ATOM 805 N N . GLU A 1 107 ? 34.236 -5.593 -59.319 1.00 33.22 107 GLU A N 1
ATOM 806 C CA . GLU A 1 107 ? 34.403 -5.159 -60.721 1.00 33.22 107 GLU A CA 1
ATOM 807 C C . GLU A 1 107 ? 33.888 -6.169 -61.758 1.00 33.22 107 GLU A C 1
ATOM 809 O O . GLU A 1 107 ? 34.674 -6.796 -62.463 1.00 33.22 107 GLU A O 1
ATOM 814 N N . THR A 1 108 ? 32.563 -6.285 -61.901 1.00 31.36 108 THR A N 1
ATOM 815 C CA . THR A 1 108 ? 31.914 -6.668 -63.174 1.00 31.36 108 THR A CA 1
ATOM 816 C C . THR A 1 108 ? 30.505 -6.075 -63.259 1.00 31.36 108 THR A C 1
ATOM 818 O O . THR A 1 108 ? 29.787 -6.081 -62.265 1.00 31.36 108 THR A O 1
ATOM 821 N N . GLU A 1 109 ? 30.094 -5.622 -64.449 1.00 33.03 109 GLU A N 1
ATOM 822 C CA . GLU A 1 109 ? 28.803 -4.957 -64.731 1.00 33.03 109 GLU A CA 1
ATOM 823 C C . GLU A 1 109 ? 27.536 -5.823 -64.520 1.00 33.03 109 GLU A C 1
ATOM 825 O O . GLU A 1 109 ? 26.442 -5.319 -64.736 1.00 33.03 109 GLU A O 1
ATOM 830 N N . ASP A 1 110 ? 27.642 -7.074 -64.047 1.00 32.75 110 ASP A N 1
ATOM 831 C CA . ASP A 1 110 ? 26.504 -8.006 -63.903 1.00 32.75 110 ASP A CA 1
ATOM 832 C C . ASP A 1 110 ? 26.426 -8.749 -62.543 1.00 32.75 110 ASP A C 1
ATOM 834 O O . ASP A 1 110 ? 25.735 -9.762 -62.421 1.00 32.75 110 ASP A O 1
ATOM 838 N N . SER A 1 111 ? 27.091 -8.285 -61.477 1.00 29.53 111 SER A N 1
ATOM 839 C CA . SER A 1 111 ? 26.970 -8.925 -60.151 1.00 29.53 111 SER A CA 1
ATOM 840 C C . SER A 1 111 ? 25.849 -8.314 -59.297 1.00 29.53 111 SER A C 1
ATOM 842 O O . SER A 1 111 ? 26.091 -7.448 -58.458 1.00 29.53 111 SER A O 1
ATOM 844 N N . HIS A 1 112 ? 24.624 -8.800 -59.503 1.00 33.19 112 HIS A N 1
ATOM 845 C CA . HIS A 1 112 ? 23.521 -8.747 -58.535 1.00 33.19 112 HIS A CA 1
ATOM 846 C C . HIS A 1 112 ? 23.613 -9.942 -57.581 1.00 33.19 112 HIS A C 1
ATOM 848 O O . HIS A 1 112 ? 23.722 -11.049 -58.099 1.00 33.19 112 HIS A O 1
ATOM 854 N N . ILE A 1 113 ? 23.464 -9.752 -56.257 1.00 32.50 113 ILE A N 1
ATOM 855 C CA . ILE A 1 113 ? 22.696 -10.672 -55.389 1.00 32.50 113 ILE A CA 1
ATOM 856 C C . ILE A 1 113 ? 21.991 -9.878 -54.282 1.00 32.50 113 ILE A C 1
ATOM 858 O O . ILE A 1 113 ? 22.567 -9.009 -53.630 1.00 32.50 113 ILE A O 1
ATOM 862 N N . ASP A 1 114 ? 20.719 -10.226 -54.141 1.00 32.34 114 ASP A N 1
ATOM 863 C CA . ASP A 1 114 ? 19.641 -9.596 -53.406 1.00 32.34 114 ASP A CA 1
ATOM 864 C C . ASP A 1 114 ? 19.690 -9.821 -51.889 1.00 32.34 114 ASP A C 1
ATOM 866 O O . ASP A 1 114 ? 19.977 -10.915 -51.401 1.00 32.34 114 ASP A O 1
ATOM 870 N N . GLY A 1 115 ? 19.306 -8.782 -51.144 1.00 29.19 115 GLY A N 1
ATOM 871 C CA . GLY A 1 115 ? 18.833 -8.929 -49.772 1.00 29.19 115 GLY A CA 1
ATOM 872 C C . GLY A 1 115 ? 17.502 -9.679 -49.763 1.00 29.19 115 GLY A C 1
ATOM 873 O O . GLY A 1 115 ? 16.669 -9.527 -50.660 1.00 29.19 115 GLY A O 1
ATOM 874 N N . THR A 1 116 ? 17.292 -10.521 -48.761 1.00 28.09 116 THR A N 1
ATOM 875 C CA . THR A 1 116 ? 16.090 -11.343 -48.651 1.00 28.09 116 THR A CA 1
ATOM 876 C C . THR A 1 116 ? 14.838 -10.473 -48.494 1.00 28.09 116 THR A C 1
ATOM 878 O O . THR A 1 116 ? 14.559 -9.943 -47.422 1.00 28.09 116 THR A O 1
ATOM 881 N N . GLY A 1 117 ? 14.054 -10.353 -49.575 1.00 27.33 117 GLY A N 1
ATOM 882 C CA . GLY A 1 117 ? 12.679 -9.858 -49.504 1.00 27.33 117 GLY A CA 1
ATOM 883 C C . GLY A 1 117 ? 12.126 -9.061 -50.690 1.00 27.33 117 GLY A C 1
ATOM 884 O O . GLY A 1 117 ? 11.417 -8.087 -50.463 1.00 27.33 117 GLY A O 1
ATOM 885 N N . THR A 1 118 ? 12.348 -9.446 -51.949 1.00 26.62 118 THR A N 1
ATOM 886 C CA . THR A 1 118 ? 11.319 -9.222 -52.984 1.00 26.62 118 THR A CA 1
ATOM 887 C C . THR A 1 118 ? 11.180 -10.466 -53.845 1.00 26.62 118 THR A C 1
ATOM 889 O O . THR A 1 118 ? 12.082 -10.867 -54.571 1.00 26.62 118 THR A O 1
ATOM 892 N N . VAL A 1 119 ? 10.008 -11.076 -53.696 1.00 28.33 119 VAL A N 1
ATOM 893 C CA . VAL A 1 119 ? 9.417 -12.046 -54.606 1.00 28.33 119 VAL A CA 1
ATOM 894 C C . VAL A 1 119 ? 9.361 -11.491 -56.024 1.00 28.33 119 VAL A C 1
ATOM 896 O O . VAL A 1 119 ? 8.959 -10.352 -56.255 1.00 28.33 119 VAL A O 1
ATOM 899 N N . ASP A 1 120 ? 9.727 -12.370 -56.946 1.00 31.80 120 ASP A N 1
ATOM 900 C CA . ASP A 1 120 ? 9.399 -12.385 -58.364 1.00 31.80 120 ASP A CA 1
ATOM 901 C C . ASP A 1 120 ? 8.121 -11.585 -58.696 1.00 31.80 120 ASP A C 1
ATOM 903 O O . ASP A 1 120 ? 7.059 -11.785 -58.088 1.00 31.80 120 ASP A O 1
ATOM 907 N N . PHE A 1 121 ? 8.198 -10.684 -59.680 1.00 34.47 121 PHE A N 1
ATOM 908 C CA . PHE A 1 121 ? 7.032 -9.979 -60.221 1.00 34.47 121 PHE A CA 1
ATOM 909 C C . PHE A 1 121 ? 6.137 -10.976 -60.968 1.00 34.47 121 PHE A C 1
ATOM 911 O O . PHE A 1 121 ? 6.115 -11.003 -62.199 1.00 34.47 121 PHE A O 1
ATOM 918 N N . GLY A 1 122 ? 5.385 -11.814 -60.250 1.00 34.53 122 GLY A N 1
ATOM 919 C CA . GLY A 1 122 ? 4.586 -12.804 -60.956 1.00 34.53 122 GLY A CA 1
ATOM 920 C C . GLY A 1 122 ? 3.846 -13.890 -60.195 1.00 34.53 122 GLY A C 1
ATOM 921 O O . GLY A 1 122 ? 3.547 -14.874 -60.848 1.00 34.53 122 GLY A O 1
ATOM 922 N N . ALA A 1 123 ? 3.480 -13.778 -58.914 1.00 32.50 123 ALA A N 1
ATOM 923 C CA . ALA A 1 123 ? 2.326 -14.541 -58.402 1.00 32.50 123 ALA A CA 1
ATOM 924 C C . ALA A 1 123 ? 1.920 -14.158 -56.973 1.00 32.50 123 ALA A C 1
ATOM 926 O O . ALA A 1 123 ? 2.732 -14.141 -56.062 1.00 32.50 123 ALA A O 1
ATOM 927 N N . ALA A 1 124 ? 0.616 -13.911 -56.823 1.00 29.78 124 ALA A N 1
ATOM 928 C CA . ALA A 1 124 ? -0.231 -14.089 -55.642 1.00 29.78 124 ALA A CA 1
ATOM 929 C C . ALA A 1 124 ? 0.382 -13.887 -54.239 1.00 29.78 124 ALA A C 1
ATOM 931 O O . ALA A 1 124 ? 1.020 -14.761 -53.664 1.00 29.78 124 ALA A O 1
ATOM 932 N N . ARG A 1 125 ? -0.011 -12.757 -53.638 1.00 46.53 125 ARG A N 1
ATOM 933 C CA . ARG A 1 125 ? -0.016 -12.491 -52.195 1.00 46.53 125 ARG A CA 1
ATOM 934 C C . ARG A 1 125 ? -0.612 -13.667 -51.404 1.00 46.53 125 ARG A C 1
ATOM 936 O O . ARG A 1 125 ? -1.800 -13.954 -51.550 1.00 46.53 125 ARG A O 1
ATOM 943 N N . GLY A 1 126 ? 0.198 -14.264 -50.534 1.00 30.06 126 GLY A N 1
ATOM 944 C CA . GLY A 1 126 ? -0.208 -15.155 -49.449 1.00 30.06 126 GLY A CA 1
ATOM 945 C C . GLY A 1 126 ? 0.228 -14.553 -48.114 1.00 30.06 126 GLY A C 1
ATOM 946 O O . GLY A 1 126 ? 1.323 -14.018 -47.997 1.00 30.06 126 GLY A O 1
ATOM 947 N N . THR A 1 127 ? -0.686 -14.549 -47.157 1.00 40.25 127 THR A N 1
ATOM 948 C CA . THR A 1 127 ? -0.568 -14.033 -45.790 1.00 40.25 127 THR A CA 1
ATOM 949 C C . THR A 1 127 ? 0.442 -14.830 -44.953 1.00 40.25 127 THR A C 1
ATOM 951 O O . THR A 1 127 ? 0.435 -16.049 -45.062 1.00 40.25 127 THR A O 1
ATOM 954 N N . GLU A 1 128 ? 1.203 -14.131 -44.094 1.00 35.31 128 GLU A N 1
ATOM 955 C CA . GLU A 1 128 ? 1.952 -14.601 -42.894 1.00 35.31 128 GLU A CA 1
ATOM 956 C C . GLU A 1 128 ? 3.482 -14.418 -42.817 1.00 35.31 128 GLU A C 1
ATOM 958 O O . GLU A 1 128 ? 4.022 -14.636 -41.742 1.00 35.31 128 GLU A O 1
ATOM 963 N N . ASP A 1 129 ? 4.172 -13.856 -43.813 1.00 37.19 129 ASP A N 1
ATOM 964 C CA . ASP A 1 129 ? 5.598 -13.500 -43.656 1.00 37.19 129 ASP A CA 1
ATOM 965 C C . ASP A 1 129 ? 5.844 -12.001 -43.857 1.00 37.19 129 ASP A C 1
ATOM 967 O O . ASP A 1 129 ? 5.855 -11.488 -44.977 1.00 37.19 129 ASP A O 1
ATOM 971 N N . SER A 1 130 ? 6.048 -11.287 -42.749 1.00 35.22 130 SER A N 1
ATOM 972 C CA . SER A 1 130 ? 6.534 -9.905 -42.741 1.00 35.22 130 SER A CA 1
ATOM 973 C C . SER A 1 130 ? 7.919 -9.891 -42.073 1.00 35.22 130 SER A C 1
ATOM 975 O O . SER A 1 130 ? 7.988 -9.970 -40.849 1.00 35.22 130 SER A O 1
ATOM 977 N N . PRO A 1 131 ? 9.035 -9.810 -42.826 1.00 41.84 131 PRO A N 1
ATOM 978 C CA . PRO A 1 131 ? 10.399 -9.982 -42.299 1.00 41.84 131 PRO A CA 1
ATOM 979 C C . PRO A 1 131 ? 10.962 -8.761 -41.538 1.00 41.84 131 PRO A C 1
ATOM 981 O O . PRO A 1 131 ? 12.168 -8.650 -41.328 1.00 41.84 131 PRO A O 1
ATOM 984 N N . PHE A 1 132 ? 10.108 -7.845 -41.081 1.00 39.62 132 PHE A N 1
ATOM 985 C CA . PHE A 1 132 ? 10.502 -6.658 -40.322 1.00 39.62 132 PHE A CA 1
ATOM 986 C C . PHE A 1 132 ? 10.034 -6.799 -38.873 1.00 39.62 132 PHE A C 1
ATOM 988 O O . PHE A 1 132 ? 8.907 -6.446 -38.541 1.00 39.62 132 PHE A O 1
ATOM 995 N N . ILE A 1 133 ? 10.899 -7.331 -38.010 1.00 42.53 133 ILE A N 1
ATOM 996 C CA . ILE A 1 133 ? 10.724 -7.217 -36.557 1.00 42.53 133 ILE A CA 1
ATOM 997 C C . ILE A 1 133 ? 11.337 -5.874 -36.153 1.00 42.53 133 ILE A C 1
ATOM 999 O O . ILE A 1 133 ? 12.515 -5.640 -36.446 1.00 42.53 133 ILE A O 1
ATOM 1003 N N . ASN A 1 134 ? 10.553 -4.986 -35.534 1.00 38.59 134 ASN A N 1
ATOM 1004 C CA . ASN A 1 134 ? 11.049 -3.671 -35.129 1.00 38.59 134 ASN A CA 1
ATOM 1005 C C . ASN A 1 134 ? 12.202 -3.837 -34.129 1.00 38.59 134 ASN A C 1
ATOM 1007 O O . ASN A 1 134 ? 12.178 -4.779 -33.337 1.00 38.59 134 ASN A O 1
ATOM 1011 N N . PRO A 1 135 ? 13.197 -2.930 -34.103 1.00 38.06 135 PRO A N 1
ATOM 1012 C CA . PRO A 1 135 ? 14.252 -2.961 -33.095 1.00 38.06 135 PRO A CA 1
ATOM 1013 C C . PRO A 1 135 ? 13.687 -3.099 -31.677 1.00 38.06 135 PRO A C 1
ATOM 1015 O O . PRO A 1 135 ? 14.160 -3.937 -30.926 1.00 38.06 135 PRO A O 1
ATOM 1018 N N . THR A 1 136 ? 12.608 -2.392 -31.336 1.00 37.06 136 THR A N 1
ATOM 1019 C CA . THR A 1 136 ? 11.908 -2.505 -30.040 1.00 37.06 136 THR A CA 1
ATOM 1020 C C . THR A 1 136 ? 11.465 -3.922 -29.671 1.00 37.06 136 THR A C 1
ATOM 1022 O O . THR A 1 136 ? 11.437 -4.248 -28.493 1.00 37.06 136 THR A O 1
ATOM 1025 N N . ASP A 1 137 ? 11.190 -4.779 -30.653 1.00 39.84 137 ASP A N 1
ATOM 1026 C CA . ASP A 1 137 ? 10.799 -6.176 -30.439 1.00 39.84 137 ASP A CA 1
ATOM 1027 C C . ASP A 1 137 ? 12.027 -7.116 -30.335 1.00 39.84 137 ASP A C 1
ATOM 1029 O O . ASP A 1 137 ? 11.883 -8.312 -30.086 1.00 39.84 137 ASP A O 1
ATOM 1033 N N . ARG A 1 138 ? 13.249 -6.588 -30.527 1.00 42.69 138 ARG A N 1
ATOM 1034 C CA . ARG A 1 138 ? 14.538 -7.294 -30.368 1.00 42.69 138 ARG A CA 1
ATOM 1035 C C . ARG A 1 138 ? 15.274 -6.952 -29.067 1.00 42.69 138 ARG A C 1
ATOM 1037 O O . ARG A 1 138 ? 16.235 -7.643 -28.733 1.00 42.69 138 ARG A O 1
ATOM 1044 N N . TRP A 1 139 ? 14.859 -5.909 -28.345 1.00 43.50 139 TRP A N 1
ATOM 1045 C CA . TRP A 1 139 ? 15.545 -5.413 -27.146 1.00 43.50 139 TRP A CA 1
ATOM 1046 C C . TRP A 1 139 ? 14.645 -5.535 -25.912 1.00 43.50 139 TRP A C 1
ATOM 1048 O O . TRP A 1 139 ? 13.541 -5.001 -25.888 1.00 43.50 139 TRP A O 1
ATOM 1058 N N . THR A 1 140 ? 15.129 -6.194 -24.859 1.00 47.97 140 THR A N 1
ATOM 1059 C CA . THR A 1 140 ? 14.443 -6.250 -23.559 1.00 47.97 140 THR A CA 1
ATOM 1060 C C . THR A 1 140 ? 15.097 -5.285 -22.579 1.00 47.97 140 THR A C 1
ATOM 1062 O O . THR A 1 140 ? 16.313 -5.346 -22.381 1.00 47.97 140 THR A O 1
ATOM 1065 N N . ARG A 1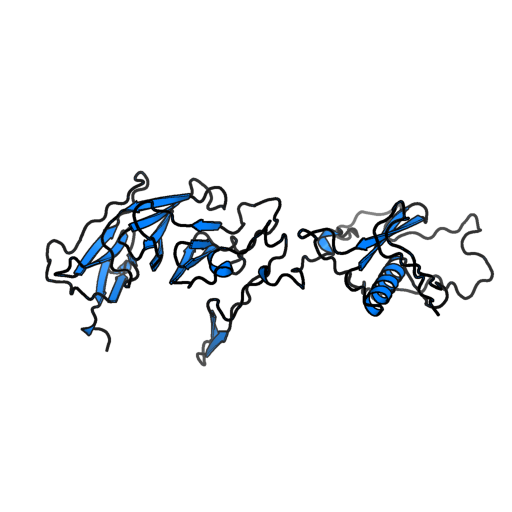 141 ? 14.300 -4.418 -21.943 1.00 56.41 141 ARG A N 1
ATOM 1066 C CA . ARG A 1 141 ? 14.779 -3.535 -20.868 1.00 56.41 141 ARG A CA 1
ATOM 1067 C C . ARG A 1 141 ? 15.305 -4.372 -19.700 1.00 56.41 141 ARG A C 1
ATOM 1069 O O . ARG A 1 141 ? 14.715 -5.392 -19.351 1.00 56.41 141 ARG A O 1
ATOM 1076 N N . THR A 1 142 ? 16.410 -3.940 -19.105 1.00 58.53 142 THR A N 1
ATOM 1077 C CA . THR A 1 142 ? 17.018 -4.579 -17.933 1.00 58.53 142 THR A CA 1
ATOM 1078 C C . THR A 1 142 ? 17.402 -3.519 -16.916 1.00 58.53 142 THR A C 1
ATOM 1080 O O . THR A 1 142 ? 17.826 -2.426 -17.290 1.00 58.53 142 THR A O 1
ATOM 1083 N N . ALA A 1 143 ? 17.305 -3.869 -15.635 1.00 61.16 143 ALA A N 1
ATOM 1084 C CA . ALA A 1 143 ? 17.746 -3.012 -14.547 1.00 61.16 143 ALA A CA 1
ATOM 1085 C C . ALA A 1 143 ? 19.245 -2.688 -14.653 1.00 61.16 143 ALA A C 1
ATOM 1087 O O . ALA A 1 143 ? 20.049 -3.522 -15.093 1.00 61.16 143 ALA A O 1
ATOM 1088 N N . ALA A 1 144 ? 19.625 -1.482 -14.226 1.00 56.03 144 ALA A N 1
ATOM 1089 C CA . ALA A 1 144 ? 21.015 -1.047 -14.217 1.00 56.03 144 ALA A CA 1
ATOM 1090 C C . ALA A 1 144 ? 21.853 -1.903 -13.232 1.00 56.03 144 ALA A C 1
ATOM 1092 O O . ALA A 1 144 ? 21.460 -2.070 -12.076 1.00 56.03 144 ALA A O 1
ATOM 1093 N N . PRO A 1 145 ? 23.015 -2.458 -13.639 1.00 52.66 145 PRO A N 1
ATOM 1094 C CA . PRO A 1 145 ? 23.780 -3.398 -12.807 1.00 52.66 145 PRO A CA 1
ATOM 1095 C C . PRO A 1 145 ? 24.303 -2.831 -11.478 1.00 52.66 145 PRO A C 1
ATOM 1097 O O . PRO A 1 145 ? 24.511 -3.590 -10.535 1.00 52.66 145 PRO A O 1
ATOM 1100 N N . SER A 1 146 ? 24.548 -1.520 -11.407 1.00 56.88 146 SER A N 1
ATOM 1101 C CA . SER A 1 146 ? 25.104 -0.815 -10.241 1.00 56.88 146 SER A CA 1
ATOM 1102 C C . SER A 1 146 ? 24.057 -0.053 -9.422 1.00 56.88 146 SER A C 1
ATOM 1104 O O . SER A 1 146 ? 24.405 0.611 -8.444 1.00 56.88 146 SER A O 1
ATOM 1106 N N . ASP A 1 147 ? 22.783 -0.143 -9.794 1.00 64.25 147 ASP A N 1
ATOM 1107 C CA . ASP A 1 147 ? 21.707 0.609 -9.163 1.00 64.25 147 ASP A CA 1
ATOM 1108 C C . ASP A 1 147 ? 21.091 -0.171 -7.999 1.00 64.25 147 ASP A C 1
ATOM 1110 O O . ASP A 1 147 ? 20.037 -0.797 -8.106 1.00 64.25 147 ASP A O 1
ATOM 1114 N N . GLY A 1 148 ? 21.777 -0.133 -6.856 1.00 60.22 148 GLY A N 1
ATOM 1115 C CA . GLY A 1 148 ? 21.282 -0.746 -5.621 1.00 60.22 148 GLY A CA 1
ATOM 1116 C C . GLY A 1 148 ? 19.940 -0.174 -5.143 1.00 60.22 148 GLY A C 1
ATOM 1117 O O . GLY A 1 148 ? 19.242 -0.852 -4.401 1.00 60.22 148 GLY A O 1
ATOM 1118 N N . GLY A 1 149 ? 19.565 1.036 -5.585 1.00 65.25 149 GLY A N 1
ATOM 1119 C CA . GLY A 1 149 ? 18.278 1.670 -5.273 1.00 65.25 149 GLY A CA 1
ATOM 1120 C C . GLY A 1 149 ? 17.129 1.251 -6.196 1.00 65.25 149 GLY A C 1
ATOM 1121 O O . GLY A 1 149 ? 15.971 1.526 -5.893 1.00 65.25 149 GLY A O 1
ATOM 1122 N N . GLY A 1 150 ? 17.429 0.562 -7.299 1.00 72.25 150 GLY A N 1
ATOM 1123 C CA . GLY A 1 150 ? 16.442 0.034 -8.240 1.00 72.25 150 GLY A CA 1
ATOM 1124 C C . GLY A 1 150 ? 15.933 -1.365 -7.891 1.00 72.25 150 GLY A C 1
ATOM 1125 O O . GLY A 1 150 ? 15.233 -1.961 -8.703 1.00 72.25 150 GLY A O 1
ATOM 1126 N N . ARG A 1 151 ? 16.298 -1.925 -6.729 1.00 82.31 151 ARG A N 1
ATOM 1127 C CA . ARG A 1 151 ? 15.922 -3.290 -6.329 1.00 82.31 151 ARG A CA 1
ATOM 1128 C C . ARG A 1 151 ? 15.335 -3.310 -4.930 1.00 82.31 151 ARG A C 1
ATOM 1130 O O . ARG A 1 151 ? 15.891 -2.719 -4.008 1.00 82.31 151 ARG A O 1
ATOM 1137 N N . LEU A 1 152 ? 14.237 -4.039 -4.771 1.00 87.69 152 LEU A N 1
ATOM 1138 C CA . LEU A 1 152 ? 13.639 -4.300 -3.467 1.00 87.69 152 LEU A CA 1
ATOM 1139 C C . LEU A 1 152 ? 14.345 -5.491 -2.811 1.00 87.69 152 LEU A C 1
ATOM 1141 O O . LEU A 1 152 ? 14.447 -6.568 -3.401 1.00 87.69 152 LEU A O 1
ATOM 1145 N N . ASP A 1 153 ? 14.831 -5.308 -1.583 1.00 88.31 153 ASP A N 1
ATOM 1146 C CA . ASP A 1 153 ? 15.452 -6.391 -0.821 1.00 88.31 153 ASP A CA 1
ATOM 1147 C C . ASP A 1 153 ? 14.382 -7.400 -0.381 1.00 88.31 153 ASP A C 1
ATOM 1149 O O . ASP A 1 153 ? 13.557 -7.149 0.497 1.00 88.31 153 ASP A O 1
ATOM 1153 N N . ALA A 1 154 ? 14.410 -8.585 -0.987 1.00 89.12 154 ALA A N 1
ATOM 1154 C CA . ALA A 1 154 ? 13.454 -9.646 -0.702 1.00 89.12 154 ALA A CA 1
ATOM 1155 C C . ALA A 1 154 ? 13.506 -10.152 0.757 1.00 89.12 154 ALA A C 1
ATOM 1157 O O . ALA A 1 154 ? 12.580 -10.841 1.184 1.00 89.12 154 ALA A O 1
ATOM 1158 N N . THR A 1 155 ? 14.560 -9.838 1.522 1.00 89.06 155 THR A N 1
ATOM 1159 C CA . THR A 1 155 ? 14.695 -10.232 2.935 1.00 89.06 155 THR A CA 1
ATOM 1160 C C . THR A 1 155 ? 14.001 -9.281 3.910 1.00 89.06 155 THR A C 1
ATOM 1162 O O . THR A 1 155 ? 13.678 -9.694 5.025 1.00 89.06 155 THR A O 1
ATOM 1165 N N . THR A 1 156 ? 13.752 -8.035 3.504 1.00 89.81 156 THR A N 1
ATOM 1166 C CA . THR A 1 156 ? 13.043 -7.024 4.309 1.00 89.81 156 THR A CA 1
ATOM 1167 C C . THR A 1 156 ? 11.588 -6.848 3.874 1.00 89.81 156 THR A C 1
ATOM 1169 O O . THR A 1 156 ? 10.787 -6.259 4.598 1.00 89.81 156 THR A O 1
ATOM 1172 N N . MET A 1 157 ? 11.230 -7.396 2.712 1.00 92.94 157 MET A N 1
ATOM 1173 C CA . MET A 1 157 ? 9.883 -7.378 2.152 1.00 92.94 157 MET A CA 1
ATOM 1174 C C . MET A 1 157 ? 9.005 -8.545 2.645 1.00 92.94 157 MET A C 1
ATOM 1176 O O . MET A 1 157 ? 9.518 -9.548 3.148 1.00 92.94 157 MET A O 1
ATOM 1180 N N . PRO A 1 158 ? 7.669 -8.464 2.473 1.00 93.38 158 PRO A N 1
ATOM 1181 C CA . PRO A 1 158 ? 6.765 -9.554 2.822 1.00 93.38 158 PRO A CA 1
ATOM 1182 C C . PRO A 1 158 ? 7.104 -10.864 2.098 1.00 93.38 158 PRO A C 1
ATOM 1184 O O . PRO A 1 158 ? 7.395 -10.881 0.900 1.00 93.38 158 PRO A O 1
ATOM 1187 N N . ILE A 1 159 ? 7.011 -11.975 2.831 1.00 94.12 159 ILE A N 1
ATOM 1188 C CA . ILE A 1 159 ? 7.172 -13.333 2.295 1.00 94.12 159 ILE A CA 1
ATOM 1189 C C . ILE A 1 159 ? 5.847 -13.862 1.742 1.00 94.12 159 ILE A C 1
ATOM 1191 O O . ILE A 1 159 ? 4.773 -13.528 2.251 1.00 94.12 159 ILE A O 1
ATOM 1195 N N . GLN A 1 160 ? 5.912 -14.734 0.737 1.00 93.81 160 GLN A N 1
ATOM 1196 C CA . GLN A 1 160 ? 4.733 -15.418 0.209 1.00 93.81 160 GLN A CA 1
ATOM 1197 C C . GLN A 1 160 ? 4.625 -16.841 0.753 1.00 93.81 160 GLN A C 1
ATOM 1199 O O . GLN A 1 160 ? 5.620 -17.537 0.947 1.00 93.81 160 GLN A O 1
ATOM 1204 N N . ILE A 1 161 ? 3.385 -17.282 0.961 1.00 94.88 161 ILE A N 1
ATOM 1205 C CA . ILE A 1 161 ? 3.062 -18.666 1.302 1.00 94.88 161 ILE A CA 1
ATOM 1206 C C . ILE A 1 161 ? 2.162 -19.208 0.198 1.00 94.88 161 ILE A C 1
ATOM 1208 O O . ILE A 1 161 ? 1.016 -18.775 0.053 1.00 94.88 161 ILE A O 1
ATOM 1212 N N . VAL A 1 162 ? 2.673 -20.158 -0.580 1.00 94.56 162 VAL A N 1
ATOM 1213 C CA . VAL A 1 162 ? 1.970 -20.715 -1.740 1.00 94.56 162 VAL A CA 1
ATOM 1214 C C . VAL A 1 162 ? 1.662 -22.180 -1.487 1.00 94.56 162 VAL A C 1
ATOM 1216 O O . VAL A 1 162 ? 2.532 -22.982 -1.164 1.00 94.56 162 VAL A O 1
ATOM 1219 N N . ARG A 1 163 ? 0.397 -22.565 -1.653 1.00 94.94 163 ARG A N 1
ATOM 1220 C CA . ARG A 1 163 ? 0.007 -23.974 -1.583 1.00 94.94 163 ARG A CA 1
ATOM 1221 C C . ARG A 1 163 ? 0.417 -24.687 -2.870 1.00 94.94 163 ARG A C 1
ATOM 1223 O O . ARG A 1 163 ? -0.175 -24.435 -3.917 1.00 94.94 163 ARG A O 1
ATOM 1230 N N . THR A 1 164 ? 1.351 -25.626 -2.780 1.00 93.44 164 THR A N 1
ATOM 1231 C CA . THR A 1 164 ? 1.868 -26.365 -3.944 1.00 93.44 164 THR A CA 1
ATOM 1232 C C . THR A 1 164 ? 1.128 -27.666 -4.208 1.00 93.44 164 THR A C 1
ATOM 1234 O O . THR A 1 164 ? 0.958 -28.067 -5.359 1.00 93.44 164 THR A O 1
ATOM 1237 N N . THR A 1 165 ? 0.625 -28.326 -3.163 1.00 93.50 165 THR A N 1
ATOM 1238 C CA . THR A 1 165 ? -0.124 -29.580 -3.312 1.00 93.50 165 THR A CA 1
ATOM 1239 C C . THR A 1 165 ? -1.376 -29.627 -2.439 1.00 93.50 165 THR A C 1
ATOM 1241 O O . THR A 1 165 ? -1.482 -29.019 -1.368 1.00 93.50 165 THR A O 1
ATOM 1244 N N . ILE A 1 166 ? -2.396 -30.324 -2.951 1.00 91.69 166 ILE A N 1
ATOM 1245 C CA . ILE A 1 166 ? -3.673 -30.505 -2.253 1.00 91.69 166 ILE A CA 1
ATOM 1246 C C . ILE A 1 166 ? -3.612 -31.701 -1.304 1.00 91.69 166 ILE A C 1
ATOM 1248 O O . ILE A 1 166 ? -4.131 -31.615 -0.189 1.00 91.69 166 ILE A O 1
ATOM 1252 N N . SER A 1 167 ? -2.996 -32.797 -1.752 1.00 89.44 167 SER A N 1
ATOM 1253 C CA . SER A 1 167 ? -2.779 -34.017 -0.978 1.00 89.44 167 SER A CA 1
ATOM 1254 C C . SER A 1 167 ? -1.444 -34.663 -1.395 1.00 89.44 167 SER A C 1
ATOM 1256 O O . SER A 1 167 ? -1.336 -35.086 -2.548 1.00 89.44 167 SER A O 1
ATOM 1258 N N . PRO A 1 168 ? -0.432 -34.732 -0.506 1.00 89.19 168 PRO A N 1
ATOM 1259 C CA . PRO A 1 168 ? -0.411 -34.148 0.841 1.00 89.19 168 PRO A CA 1
ATOM 1260 C C . PRO A 1 168 ? -0.629 -32.625 0.809 1.00 89.19 168 PRO A C 1
ATOM 1262 O O . PRO A 1 168 ? -0.471 -31.997 -0.228 1.00 89.19 168 PRO A O 1
ATOM 1265 N N . LEU A 1 169 ? -1.075 -32.035 1.918 1.00 93.06 169 LEU A N 1
ATOM 1266 C CA . LEU A 1 169 ? -1.196 -30.580 2.018 1.00 93.06 169 LEU A CA 1
ATOM 1267 C C . LEU A 1 169 ? 0.205 -30.002 2.250 1.00 93.06 169 LEU A C 1
ATOM 1269 O O . LEU A 1 169 ? 0.754 -30.189 3.334 1.00 93.06 169 LEU A O 1
ATOM 1273 N N . VAL A 1 170 ? 0.774 -29.336 1.244 1.00 94.88 170 VAL A N 1
ATOM 1274 C CA . VAL A 1 170 ? 2.105 -28.707 1.325 1.00 94.88 170 VAL A CA 1
ATOM 1275 C C . VAL A 1 170 ? 2.006 -27.232 0.953 1.00 94.88 170 VAL A C 1
ATOM 1277 O O . VAL A 1 170 ? 1.282 -26.863 0.022 1.00 94.88 170 VAL A O 1
ATOM 1280 N N . PHE A 1 171 ? 2.732 -26.415 1.711 1.00 95.81 171 PHE A N 1
ATOM 1281 C CA . PHE A 1 171 ? 2.916 -24.991 1.480 1.00 95.81 171 PHE A CA 1
ATOM 1282 C C . PHE A 1 171 ? 4.405 -24.703 1.348 1.00 95.81 171 PHE A C 1
ATOM 1284 O O . PHE A 1 171 ? 5.184 -25.131 2.202 1.00 95.81 171 PHE A O 1
ATOM 1291 N N . ASP A 1 172 ? 4.755 -23.952 0.316 1.00 94.38 172 ASP A N 1
ATOM 1292 C CA . ASP A 1 172 ? 6.090 -23.411 0.119 1.00 94.38 172 ASP A CA 1
ATOM 1293 C C . ASP A 1 172 ? 6.098 -21.986 0.680 1.00 94.38 172 ASP A C 1
ATOM 1295 O O . ASP A 1 172 ? 5.116 -21.245 0.548 1.00 94.38 172 ASP A O 1
ATOM 1299 N N . VAL A 1 173 ? 7.179 -21.641 1.374 1.00 94.50 173 VAL A N 1
ATOM 1300 C CA . VAL A 1 173 ? 7.366 -20.341 2.020 1.00 94.50 173 VAL A CA 1
ATOM 1301 C C . VAL A 1 173 ? 8.642 -19.757 1.456 1.00 94.50 173 VAL A C 1
ATOM 1303 O O . VAL A 1 173 ? 9.732 -20.172 1.845 1.00 94.50 173 VAL A O 1
ATOM 1306 N N . ASP A 1 174 ? 8.488 -18.809 0.543 1.00 92.69 174 ASP A N 1
ATOM 1307 C CA . ASP A 1 174 ? 9.595 -18.238 -0.212 1.00 92.69 174 ASP A CA 1
ATOM 1308 C C . ASP A 1 174 ? 9.491 -16.709 -0.243 1.00 92.69 174 ASP A C 1
ATOM 1310 O O . ASP A 1 174 ? 8.391 -16.153 -0.123 1.00 92.69 174 ASP A O 1
ATOM 1314 N N . PRO A 1 175 ? 10.615 -15.996 -0.415 1.00 93.06 175 PRO A N 1
ATOM 1315 C CA . PRO A 1 175 ? 10.578 -14.579 -0.738 1.00 93.06 175 PRO A CA 1
ATOM 1316 C C . PRO A 1 175 ? 9.837 -14.337 -2.057 1.00 93.06 175 PRO A C 1
ATOM 1318 O O . PRO A 1 175 ? 9.856 -15.165 -2.972 1.00 93.06 175 PRO A O 1
ATOM 1321 N N . VAL A 1 176 ? 9.191 -13.180 -2.164 1.00 92.81 176 VAL A N 1
ATOM 1322 C CA . VAL A 1 176 ? 8.575 -12.733 -3.415 1.00 92.81 176 VAL A CA 1
ATOM 1323 C C . VAL A 1 176 ? 9.663 -12.230 -4.365 1.00 92.81 176 VAL A C 1
ATOM 1325 O O . VAL A 1 176 ? 10.585 -11.524 -3.955 1.00 92.81 176 VAL A O 1
ATOM 1328 N N . ALA A 1 177 ? 9.546 -12.583 -5.645 1.00 90.38 177 ALA A N 1
ATOM 1329 C CA . ALA A 1 177 ? 10.366 -12.009 -6.706 1.00 90.38 177 ALA A CA 1
ATOM 1330 C C . ALA A 1 177 ? 9.799 -10.635 -7.094 1.00 90.38 177 ALA A C 1
ATOM 1332 O O . ALA A 1 177 ? 8.942 -10.532 -7.970 1.00 90.38 177 ALA A O 1
ATOM 1333 N N . TRP A 1 178 ? 10.243 -9.596 -6.390 1.00 91.88 178 TRP A N 1
ATOM 1334 C CA . TRP A 1 178 ? 9.887 -8.211 -6.694 1.00 91.88 178 TRP A CA 1
ATOM 1335 C C . TRP A 1 178 ? 10.516 -7.762 -8.011 1.00 91.88 178 TRP A C 1
ATOM 1337 O O . TRP A 1 178 ? 11.614 -8.196 -8.362 1.00 91.88 178 TRP A O 1
ATOM 1347 N N . VAL A 1 179 ? 9.811 -6.905 -8.746 1.00 90.00 179 VAL A N 1
ATOM 1348 C CA . VAL A 1 179 ? 10.291 -6.396 -10.033 1.00 90.00 179 VAL A CA 1
ATOM 1349 C C . VAL A 1 179 ? 11.314 -5.287 -9.795 1.00 90.00 179 VAL A C 1
ATOM 1351 O O . VAL A 1 179 ? 11.047 -4.337 -9.061 1.00 90.00 179 VAL A O 1
ATOM 1354 N N . ASP A 1 180 ? 12.480 -5.416 -10.426 1.00 85.31 180 ASP A N 1
ATOM 1355 C CA . ASP A 1 180 ? 13.521 -4.389 -10.422 1.00 85.31 180 ASP A CA 1
ATOM 1356 C C . ASP A 1 180 ? 13.118 -3.197 -11.308 1.00 85.31 180 ASP A C 1
ATOM 1358 O O . ASP A 1 180 ? 12.412 -3.349 -12.309 1.00 85.31 180 ASP A O 1
ATOM 1362 N N . ARG A 1 181 ? 13.631 -2.005 -10.999 1.00 83.00 181 ARG A N 1
ATOM 1363 C CA . ARG A 1 181 ? 13.451 -0.805 -11.820 1.00 83.00 181 ARG A CA 1
ATOM 1364 C C . ARG A 1 181 ? 14.058 -1.007 -13.209 1.00 83.00 181 ARG A C 1
ATOM 1366 O O . ARG A 1 181 ? 15.268 -1.178 -13.347 1.00 83.00 181 ARG A O 1
ATOM 1373 N N . LEU A 1 182 ? 13.214 -0.958 -14.239 1.00 75.69 182 LEU A N 1
ATOM 1374 C CA . LEU A 1 182 ? 13.622 -1.146 -15.638 1.00 75.69 182 LEU A CA 1
ATOM 1375 C C . LEU A 1 182 ? 13.890 0.162 -16.389 1.00 75.69 182 LEU A C 1
ATOM 1377 O O . LEU A 1 182 ? 14.473 0.114 -17.472 1.00 75.69 182 LEU A O 1
ATOM 1381 N N . ASP A 1 183 ? 13.450 1.300 -15.848 1.00 70.81 183 ASP A N 1
ATOM 1382 C CA . ASP A 1 183 ? 13.604 2.610 -16.476 1.00 70.81 183 ASP A CA 1
ATOM 1383 C C . ASP A 1 183 ? 13.741 3.734 -15.437 1.00 70.81 183 ASP A C 1
ATOM 1385 O O . ASP A 1 183 ? 13.117 3.693 -14.372 1.00 70.81 183 ASP A O 1
ATOM 1389 N N . GLY A 1 184 ? 14.553 4.742 -15.756 1.00 71.62 184 GLY A N 1
ATOM 1390 C CA . GLY A 1 184 ? 14.905 5.837 -14.849 1.00 71.62 184 GLY A CA 1
ATOM 1391 C C . GLY A 1 184 ? 15.911 5.472 -13.746 1.00 71.62 184 GLY A C 1
ATOM 1392 O O . GLY A 1 184 ? 16.489 4.386 -13.708 1.00 71.62 184 GLY A O 1
ATOM 1393 N N . ASP A 1 185 ? 16.122 6.423 -12.839 1.00 72.06 185 ASP A N 1
ATOM 1394 C CA . ASP A 1 185 ? 17.118 6.397 -11.763 1.00 72.06 185 ASP A CA 1
ATOM 1395 C C . ASP A 1 185 ? 16.526 6.842 -10.411 1.00 72.06 185 ASP A C 1
ATOM 1397 O O . ASP A 1 185 ? 15.323 7.074 -10.278 1.00 72.06 185 ASP A O 1
ATOM 1401 N N . ASN A 1 186 ? 17.373 6.978 -9.385 1.00 77.12 186 ASN A N 1
ATOM 1402 C CA . ASN A 1 186 ? 16.957 7.358 -8.028 1.00 77.12 186 ASN A CA 1
ATOM 1403 C C . ASN A 1 186 ? 16.406 8.788 -7.911 1.00 77.12 186 ASN A C 1
ATOM 1405 O O . ASN A 1 186 ? 15.951 9.157 -6.833 1.00 77.12 186 ASN A O 1
ATOM 1409 N N . GLN A 1 187 ? 16.447 9.590 -8.976 1.00 77.38 187 GLN A N 1
ATOM 1410 C CA . GLN A 1 187 ? 15.855 10.928 -9.017 1.00 77.38 187 GLN A CA 1
ATOM 1411 C C . GLN A 1 187 ? 14.580 10.960 -9.871 1.00 77.38 187 GLN A C 1
ATOM 1413 O O . GLN A 1 187 ? 13.619 11.635 -9.513 1.00 77.38 187 GLN A O 1
ATOM 1418 N N . SER A 1 188 ? 14.568 10.241 -10.993 1.00 76.69 188 SER A N 1
ATOM 1419 C CA . SER A 1 188 ? 13.495 10.266 -11.997 1.00 76.69 188 SER A CA 1
ATOM 1420 C C . SER A 1 188 ? 12.410 9.208 -11.774 1.00 76.69 188 SER A C 1
ATOM 1422 O O . SER A 1 188 ? 11.240 9.473 -12.035 1.00 76.69 188 SER A O 1
ATOM 1424 N N . ASN A 1 189 ? 12.770 8.036 -11.254 1.00 83.62 189 ASN A N 1
ATOM 1425 C CA . ASN A 1 189 ? 11.839 6.967 -10.886 1.00 83.62 189 ASN A CA 1
ATOM 1426 C C . ASN A 1 189 ? 12.253 6.393 -9.519 1.00 83.62 189 ASN A C 1
ATOM 1428 O O . ASN A 1 189 ? 12.711 5.249 -9.432 1.00 83.62 189 ASN A O 1
ATOM 1432 N N . PRO A 1 190 ? 12.207 7.219 -8.455 1.00 86.00 190 PRO A N 1
ATOM 1433 C CA . PRO A 1 190 ? 12.745 6.869 -7.151 1.00 86.00 190 PRO A CA 1
ATOM 1434 C C . PRO A 1 190 ? 11.981 5.714 -6.507 1.00 86.00 190 PRO A C 1
ATOM 1436 O O . PRO A 1 190 ? 10.787 5.517 -6.724 1.00 86.00 190 PRO A O 1
ATOM 1439 N N . LEU A 1 191 ? 12.683 4.986 -5.644 1.00 88.56 191 LEU A N 1
ATOM 1440 C CA . LEU A 1 191 ? 12.060 4.053 -4.720 1.00 88.56 191 LEU A CA 1
ATOM 1441 C C . LEU A 1 191 ? 11.156 4.823 -3.741 1.00 88.56 191 LEU A C 1
ATOM 1443 O O . LEU A 1 191 ? 11.529 5.906 -3.287 1.00 88.56 191 LEU A O 1
ATOM 1447 N N . SER A 1 192 ? 9.992 4.265 -3.392 1.00 91.00 192 SER A N 1
ATOM 1448 C CA . SER A 1 192 ? 9.111 4.875 -2.384 1.00 91.00 192 SER A CA 1
ATOM 1449 C C . SER A 1 192 ? 9.842 5.094 -1.058 1.00 91.00 192 SER A C 1
ATOM 1451 O O . SER A 1 192 ? 10.665 4.265 -0.658 1.00 91.00 192 SER A O 1
ATOM 1453 N N . GLU A 1 193 ? 9.484 6.174 -0.359 1.00 90.38 193 GLU A N 1
ATOM 1454 C CA . GLU A 1 193 ? 9.963 6.526 0.989 1.00 90.38 193 GLU A CA 1
ATOM 1455 C C . GLU A 1 193 ? 9.833 5.349 1.966 1.00 90.38 193 GLU A C 1
ATOM 1457 O O . GLU A 1 193 ? 10.733 5.102 2.766 1.00 90.38 193 GLU A O 1
ATOM 1462 N N . LEU A 1 194 ? 8.781 4.535 1.801 1.00 90.62 194 LEU A N 1
ATOM 1463 C CA . LEU A 1 194 ? 8.548 3.313 2.575 1.00 90.62 194 LEU A CA 1
ATOM 1464 C C . LEU A 1 194 ? 9.780 2.391 2.623 1.00 90.62 194 LEU A C 1
ATOM 1466 O O . LEU A 1 194 ? 10.088 1.825 3.668 1.00 90.62 194 LEU A O 1
ATOM 1470 N N . TRP A 1 195 ? 10.498 2.248 1.508 1.00 90.25 195 TRP A N 1
ATOM 1471 C CA . TRP A 1 195 ? 11.656 1.356 1.416 1.00 90.25 195 TRP A CA 1
ATOM 1472 C C . TRP A 1 195 ? 12.983 2.105 1.438 1.00 90.25 195 TRP A C 1
ATOM 1474 O O . TRP A 1 195 ? 13.948 1.591 2.001 1.00 90.25 195 TRP A O 1
ATOM 1484 N N . SER A 1 196 ? 13.052 3.303 0.849 1.00 87.81 196 SER A N 1
ATOM 1485 C CA . SER A 1 196 ? 14.297 4.079 0.805 1.00 87.81 196 SER A CA 1
ATOM 1486 C C . SER A 1 196 ? 14.734 4.565 2.190 1.00 87.81 196 SER A C 1
ATOM 1488 O O . SER A 1 196 ? 15.936 4.651 2.445 1.00 87.81 196 SER A O 1
ATOM 1490 N N . GLU A 1 197 ? 13.789 4.786 3.108 1.00 89.25 197 GLU A N 1
ATOM 1491 C CA . GLU A 1 197 ? 14.063 5.124 4.511 1.00 89.25 197 GLU A CA 1
ATOM 1492 C C . GLU A 1 197 ? 14.078 3.898 5.444 1.00 89.25 197 GLU A C 1
ATOM 1494 O O . GLU A 1 197 ? 14.434 4.011 6.617 1.00 89.25 197 GLU A O 1
ATOM 1499 N N . GLY A 1 198 ? 13.747 2.707 4.928 1.00 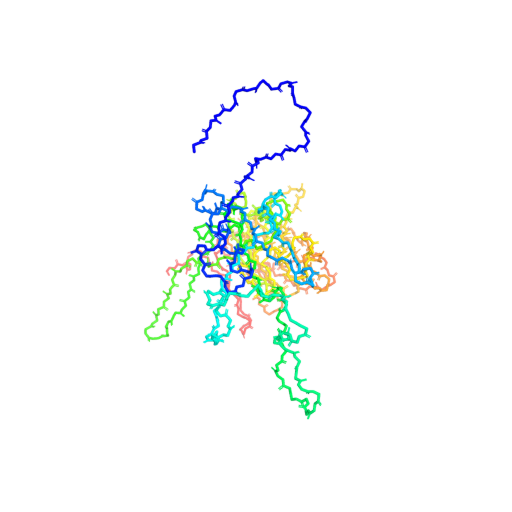88.62 198 GLY A N 1
ATOM 1500 C CA . GLY A 1 198 ? 13.713 1.466 5.706 1.00 88.62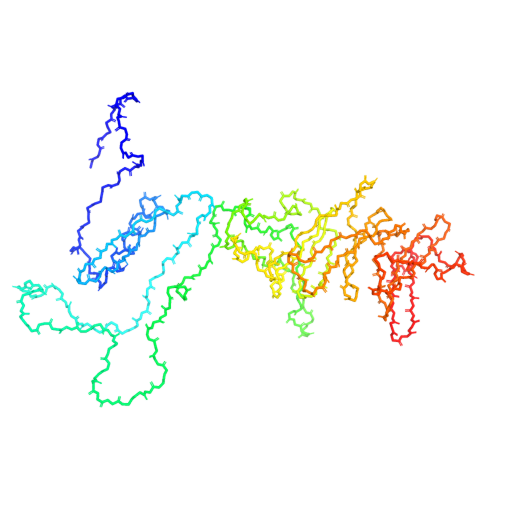 198 GLY A CA 1
ATOM 1501 C C . GLY A 1 198 ? 12.589 1.427 6.746 1.00 88.62 198 GLY A C 1
ATOM 1502 O O . GLY A 1 198 ? 12.793 0.920 7.852 1.00 88.62 198 GLY A O 1
ATOM 1503 N N . LEU A 1 199 ? 11.422 1.982 6.410 1.00 92.31 199 LEU A N 1
ATOM 1504 C CA . LEU A 1 199 ? 10.261 2.028 7.297 1.00 92.31 199 LEU A CA 1
ATOM 1505 C C . LEU A 1 199 ? 9.613 0.641 7.422 1.00 92.31 199 LEU A C 1
ATOM 1507 O O . LEU A 1 199 ? 9.640 -0.183 6.507 1.00 92.31 199 LEU A O 1
ATOM 1511 N N . ASN A 1 200 ? 9.007 0.375 8.580 1.00 93.88 200 ASN A N 1
ATOM 1512 C CA . ASN A 1 200 ? 8.339 -0.900 8.830 1.00 93.88 200 ASN A CA 1
ATOM 1513 C C . ASN A 1 200 ? 6.990 -0.952 8.110 1.00 93.88 200 ASN A C 1
ATOM 1515 O O . ASN A 1 200 ? 6.144 -0.082 8.306 1.00 93.88 200 ASN A O 1
ATOM 1519 N N . ILE A 1 201 ? 6.754 -2.026 7.359 1.00 94.94 201 ILE A N 1
ATOM 1520 C CA . ILE A 1 201 ? 5.452 -2.308 6.750 1.00 94.94 201 ILE A CA 1
ATOM 1521 C C . ILE A 1 201 ? 4.496 -2.773 7.855 1.00 94.94 201 ILE A C 1
ATOM 1523 O O . ILE A 1 201 ? 4.675 -3.853 8.421 1.00 94.94 201 ILE A O 1
ATOM 1527 N N . SER A 1 202 ? 3.489 -1.960 8.166 1.00 94.38 202 SER A N 1
ATOM 1528 C CA . SER A 1 202 ? 2.484 -2.241 9.197 1.00 94.38 202 SER A CA 1
ATOM 1529 C C . SER A 1 202 ? 1.206 -2.844 8.622 1.00 94.38 202 SER A C 1
ATOM 1531 O O . SER A 1 202 ? 0.563 -3.661 9.279 1.00 94.38 202 SER A O 1
ATOM 1533 N N . ALA A 1 203 ? 0.854 -2.489 7.384 1.00 94.94 203 ALA A N 1
ATOM 1534 C CA . ALA A 1 203 ? -0.406 -2.886 6.776 1.00 94.94 203 ALA A CA 1
ATOM 1535 C C . ALA A 1 203 ? -0.263 -3.229 5.292 1.00 94.94 203 ALA A C 1
ATOM 1537 O O . ALA A 1 203 ? 0.610 -2.737 4.575 1.00 94.94 203 ALA A O 1
ATOM 1538 N N . MET A 1 204 ? -1.175 -4.078 4.822 1.00 95.50 204 MET A N 1
ATOM 1539 C CA . MET A 1 204 ? -1.280 -4.466 3.421 1.00 95.50 204 MET A CA 1
ATOM 1540 C C . MET A 1 204 ? -2.737 -4.413 2.975 1.00 95.50 204 MET A C 1
ATOM 1542 O O . MET A 1 204 ? -3.645 -4.687 3.758 1.00 95.50 204 MET A O 1
ATOM 1546 N N . GLY A 1 205 ? -2.962 -4.118 1.700 1.00 95.12 205 GLY A N 1
ATOM 1547 C CA . GLY A 1 205 ? -4.296 -4.076 1.113 1.00 95.12 205 GLY A CA 1
ATOM 1548 C C . GLY A 1 205 ? -4.287 -4.469 -0.356 1.00 95.12 205 GLY A C 1
ATOM 1549 O O . GLY A 1 205 ? -3.240 -4.599 -0.984 1.00 95.12 205 GLY A O 1
ATOM 1550 N N . PHE A 1 206 ? -5.469 -4.655 -0.931 1.00 95.38 206 PHE A N 1
ATOM 1551 C CA . PHE A 1 206 ? -5.607 -4.871 -2.366 1.00 95.38 206 PHE A CA 1
ATOM 1552 C C . PHE A 1 206 ? -6.815 -4.107 -2.886 1.00 95.38 206 PHE A C 1
ATOM 1554 O O . PHE A 1 206 ? -7.935 -4.311 -2.418 1.00 95.38 206 PHE A O 1
ATOM 1561 N N . TYR A 1 207 ? -6.602 -3.218 -3.850 1.00 95.56 207 TYR A N 1
ATOM 1562 C CA . TYR A 1 207 ? -7.664 -2.363 -4.363 1.00 95.56 207 TYR A CA 1
ATOM 1563 C C . TYR A 1 207 ? -7.488 -2.097 -5.853 1.00 95.56 207 TYR A C 1
ATOM 1565 O O . TYR A 1 207 ? -6.393 -1.779 -6.303 1.00 95.56 207 TYR A O 1
ATOM 1573 N N . LYS A 1 208 ? -8.573 -2.247 -6.628 1.00 93.69 208 LYS A N 1
ATOM 1574 C CA . LYS A 1 208 ? -8.607 -2.017 -8.087 1.00 93.69 208 LYS A CA 1
ATOM 1575 C C . LYS A 1 208 ? -7.393 -2.610 -8.832 1.00 93.69 208 LYS A C 1
ATOM 1577 O O . LYS A 1 208 ? -6.763 -1.947 -9.650 1.00 93.69 208 LYS A O 1
ATOM 1582 N N . ASN A 1 209 ? -7.103 -3.885 -8.559 1.00 95.06 209 ASN A N 1
ATOM 1583 C CA . ASN A 1 209 ? -6.008 -4.647 -9.172 1.00 95.06 209 ASN A CA 1
ATOM 1584 C C . ASN A 1 209 ? -4.596 -4.119 -8.855 1.00 95.06 209 ASN A C 1
ATOM 1586 O O . ASN A 1 209 ? -3.678 -4.280 -9.657 1.00 95.06 209 ASN A O 1
ATOM 1590 N N . ARG A 1 210 ? -4.438 -3.465 -7.702 1.00 96.88 210 ARG A N 1
ATOM 1591 C CA . ARG A 1 210 ? -3.159 -2.988 -7.180 1.00 96.88 210 ARG A CA 1
ATOM 1592 C C . ARG A 1 210 ? -2.964 -3.506 -5.766 1.00 96.88 210 ARG A C 1
ATOM 1594 O O . ARG A 1 210 ? -3.887 -3.443 -4.946 1.00 96.88 210 ARG A O 1
ATOM 1601 N N . PHE A 1 211 ? -1.770 -4.002 -5.490 1.00 96.75 211 PHE A N 1
ATOM 1602 C CA . PHE A 1 211 ? -1.366 -4.419 -4.158 1.00 96.75 211 PHE A CA 1
ATOM 1603 C C . PHE A 1 211 ? -0.811 -3.219 -3.397 1.00 96.75 211 PHE A C 1
ATOM 1605 O O . PHE A 1 211 ? -0.006 -2.468 -3.933 1.00 96.75 211 PHE A O 1
ATOM 1612 N N . ALA A 1 212 ? -1.281 -3.006 -2.175 1.00 96.81 212 ALA A N 1
ATOM 1613 C CA . ALA A 1 212 ? -0.909 -1.876 -1.342 1.00 96.81 212 ALA A CA 1
ATOM 1614 C C . ALA A 1 212 ? -0.022 -2.350 -0.197 1.00 96.81 212 ALA A C 1
ATOM 1616 O O . ALA A 1 212 ? -0.401 -3.270 0.530 1.00 96.81 212 ALA A O 1
ATOM 1617 N N . LEU A 1 213 ? 1.109 -1.680 -0.016 1.00 96.88 213 LEU A N 1
ATOM 1618 C CA . LEU A 1 213 ? 1.957 -1.786 1.161 1.00 96.88 213 LEU A CA 1
ATOM 1619 C C . LEU A 1 213 ? 1.959 -0.436 1.864 1.00 96.88 213 LEU A C 1
ATOM 1621 O O . LEU A 1 213 ? 2.129 0.601 1.223 1.00 96.88 213 LEU A O 1
ATOM 1625 N N . ALA A 1 214 ? 1.737 -0.455 3.168 1.00 96.44 214 ALA A N 1
ATOM 1626 C CA . ALA A 1 214 ? 1.707 0.739 3.984 1.00 96.44 214 ALA A CA 1
ATOM 1627 C C . ALA A 1 214 ? 2.555 0.553 5.236 1.00 96.44 214 ALA A C 1
ATOM 1629 O O . ALA A 1 214 ? 2.655 -0.549 5.782 1.00 96.44 214 ALA A O 1
ATOM 1630 N N . GLY A 1 215 ? 3.158 1.644 5.674 1.00 94.81 215 GLY A N 1
ATOM 1631 C CA . GLY A 1 215 ? 4.019 1.681 6.838 1.00 94.81 215 GLY A CA 1
ATOM 1632 C C . GLY A 1 215 ? 4.308 3.117 7.219 1.00 94.81 215 GLY A C 1
ATOM 1633 O O . GLY A 1 215 ? 4.376 3.983 6.347 1.00 94.81 215 GLY A O 1
ATOM 1634 N N . ASP A 1 216 ? 4.462 3.351 8.519 1.00 93.75 216 ASP A N 1
ATOM 1635 C CA . ASP A 1 216 ? 4.616 4.698 9.069 1.00 93.75 216 ASP A CA 1
ATOM 1636 C C . ASP A 1 216 ? 3.502 5.623 8.537 1.00 93.75 216 ASP A C 1
ATOM 1638 O O . ASP A 1 216 ? 2.333 5.292 8.709 1.00 93.75 216 ASP A O 1
ATOM 1642 N N . GLU A 1 217 ? 3.815 6.705 7.826 1.00 94.00 217 GLU A N 1
ATOM 1643 C CA . GLU A 1 217 ? 2.831 7.611 7.217 1.00 94.00 217 GLU A CA 1
ATOM 1644 C C . GLU A 1 217 ? 2.701 7.423 5.694 1.00 94.00 217 GLU A C 1
ATOM 1646 O O . GLU A 1 217 ? 2.060 8.227 5.023 1.00 94.00 217 GLU A O 1
ATOM 1651 N N . VAL A 1 218 ? 3.287 6.377 5.107 1.00 95.56 218 VAL A N 1
ATOM 1652 C CA . VAL A 1 218 ? 3.355 6.196 3.648 1.00 95.56 218 VAL A CA 1
ATOM 1653 C C . VAL A 1 218 ? 2.591 4.951 3.213 1.00 95.56 218 VAL A C 1
ATOM 1655 O O . VAL A 1 218 ? 2.749 3.861 3.760 1.00 95.56 218 VAL A O 1
ATOM 1658 N N . ILE A 1 219 ? 1.789 5.092 2.159 1.00 96.62 219 ILE A N 1
ATOM 1659 C CA . ILE A 1 219 ? 1.143 3.980 1.460 1.00 96.62 219 ILE A CA 1
ATOM 1660 C C . ILE A 1 219 ? 1.541 3.982 -0.012 1.00 96.62 219 ILE A C 1
ATOM 1662 O O . ILE A 1 219 ? 1.454 4.997 -0.704 1.00 96.62 219 ILE A O 1
ATOM 1666 N N . THR A 1 220 ? 1.957 2.817 -0.499 1.00 96.94 220 THR A N 1
ATOM 1667 C CA . THR A 1 220 ? 2.378 2.603 -1.883 1.00 96.94 220 THR A CA 1
ATOM 1668 C C . THR A 1 220 ? 1.582 1.466 -2.511 1.00 96.94 220 THR A C 1
ATOM 1670 O O . THR A 1 220 ? 1.561 0.348 -2.001 1.00 96.94 220 THR A O 1
ATOM 1673 N N . PHE A 1 221 ? 0.929 1.748 -3.633 1.00 97.38 221 PHE A N 1
ATOM 1674 C CA . PHE A 1 221 ? 0.225 0.780 -4.464 1.00 97.38 221 PHE A CA 1
ATOM 1675 C C . PHE A 1 221 ? 1.100 0.367 -5.645 1.00 97.38 221 PHE A C 1
ATOM 1677 O O . PHE A 1 221 ? 1.690 1.226 -6.298 1.00 97.38 221 PHE A O 1
ATOM 1684 N N . SER A 1 222 ? 1.115 -0.926 -5.955 1.00 97.19 222 SER A N 1
ATOM 1685 C CA . SER A 1 222 ? 1.785 -1.502 -7.121 1.00 97.19 222 SER A CA 1
ATOM 1686 C C . SER A 1 222 ? 1.188 -0.984 -8.425 1.00 97.19 222 SER A C 1
ATOM 1688 O O . SER A 1 222 ? 0.095 -0.399 -8.435 1.00 97.19 222 SER A O 1
ATOM 1690 N N . GLN A 1 223 ? 1.852 -1.276 -9.541 1.00 95.62 223 GLN A N 1
ATOM 1691 C CA . GLN A 1 223 ? 1.255 -1.162 -10.865 1.00 95.62 223 GLN A CA 1
ATOM 1692 C C . GLN A 1 223 ? -0.068 -1.937 -10.959 1.00 95.62 223 GLN A C 1
ATOM 1694 O O . GLN A 1 223 ? -0.311 -2.917 -10.244 1.00 95.62 223 GLN A O 1
ATOM 1699 N N . SER A 1 224 ? -0.955 -1.482 -11.843 1.00 95.69 224 SER A N 1
ATOM 1700 C CA . SER A 1 224 ? -2.223 -2.166 -12.085 1.00 95.69 224 SER A CA 1
ATOM 1701 C C . SER A 1 224 ? -1.984 -3.452 -12.872 1.00 95.69 224 SER A C 1
ATOM 1703 O O . SER A 1 224 ? -1.531 -3.414 -14.010 1.00 95.69 224 SER A O 1
ATOM 1705 N N . GLY A 1 225 ? -2.312 -4.597 -12.274 1.00 93.62 225 GLY A N 1
ATOM 1706 C CA . GLY A 1 225 ? -2.130 -5.915 -12.894 1.00 93.62 225 GLY A CA 1
ATOM 1707 C C . GLY A 1 225 ? -0.744 -6.530 -12.735 1.00 93.62 225 GLY A C 1
ATOM 1708 O O . GLY A 1 225 ? -0.618 -7.732 -12.951 1.00 93.62 225 GLY A O 1
ATOM 1709 N N . ASP A 1 226 ? 0.237 -5.760 -12.270 1.00 93.81 226 ASP A N 1
ATOM 1710 C CA . ASP A 1 226 ? 1.545 -6.258 -11.855 1.00 93.81 226 ASP A CA 1
ATOM 1711 C C . ASP A 1 226 ? 1.755 -5.963 -10.363 1.00 93.81 226 ASP A C 1
ATOM 1713 O O . ASP A 1 226 ? 2.174 -4.885 -9.942 1.00 93.81 226 ASP A O 1
ATOM 1717 N N . VAL A 1 227 ? 1.360 -6.936 -9.540 1.00 94.88 227 VAL A N 1
ATOM 1718 C CA . VAL A 1 227 ? 1.222 -6.788 -8.082 1.00 94.88 227 VAL A CA 1
ATOM 1719 C C . VAL A 1 227 ? 2.553 -6.676 -7.338 1.00 94.88 227 VAL A C 1
ATOM 1721 O O . VAL A 1 227 ? 2.564 -6.271 -6.177 1.00 94.88 227 VAL A O 1
ATOM 1724 N N . PHE A 1 228 ? 3.662 -7.029 -7.990 1.00 94.75 228 PHE A N 1
ATOM 1725 C CA . PHE A 1 228 ? 5.003 -7.015 -7.399 1.00 94.75 228 PHE A CA 1
ATOM 1726 C C . PHE A 1 228 ? 5.907 -5.934 -8.003 1.00 94.75 228 PHE A C 1
ATOM 1728 O O . PHE A 1 228 ? 7.104 -5.901 -7.710 1.00 94.75 228 PHE A O 1
ATOM 1735 N N . ASN A 1 229 ? 5.339 -5.045 -8.820 1.00 93.75 229 ASN A N 1
ATOM 1736 C CA . ASN A 1 229 ? 6.048 -3.939 -9.441 1.00 93.75 229 ASN A CA 1
ATOM 1737 C C . ASN A 1 229 ? 5.616 -2.598 -8.843 1.00 93.75 229 ASN A C 1
ATOM 1739 O O . ASN A 1 229 ? 4.448 -2.211 -8.909 1.00 93.75 229 ASN A O 1
ATOM 1743 N N . PHE A 1 230 ? 6.583 -1.888 -8.267 1.00 94.94 230 PHE A N 1
ATOM 1744 C CA . PHE A 1 230 ? 6.401 -0.583 -7.632 1.00 94.94 230 PHE A CA 1
ATOM 1745 C C . PHE A 1 230 ? 7.209 0.531 -8.307 1.00 94.94 230 PHE A C 1
ATOM 1747 O O . PHE A 1 230 ? 7.373 1.600 -7.725 1.00 94.94 230 PHE A O 1
ATOM 1754 N N . PHE A 1 231 ? 7.676 0.308 -9.535 1.00 91.25 231 PHE A N 1
ATOM 1755 C CA . PHE A 1 231 ? 8.349 1.321 -10.345 1.00 91.25 231 PHE A CA 1
ATOM 1756 C C . PHE A 1 231 ? 7.463 1.759 -11.507 1.00 91.25 231 PHE A C 1
ATOM 1758 O O . PHE A 1 231 ? 6.620 0.990 -11.969 1.00 91.25 231 PHE A O 1
ATOM 1765 N N . ASN A 1 232 ? 7.639 2.987 -11.992 1.00 87.44 232 ASN A N 1
ATOM 1766 C CA . ASN A 1 232 ? 6.979 3.413 -13.230 1.00 87.44 232 ASN A CA 1
ATOM 1767 C C . ASN A 1 232 ? 7.518 2.602 -14.418 1.00 87.44 232 ASN A C 1
ATOM 1769 O O . ASN A 1 232 ? 8.705 2.259 -14.441 1.00 87.44 232 ASN A O 1
ATOM 1773 N N . GLU A 1 233 ? 6.669 2.314 -15.407 1.00 81.69 233 GLU A N 1
ATOM 1774 C CA . GLU A 1 233 ? 7.102 1.654 -16.648 1.00 81.69 233 GLU A CA 1
ATOM 1775 C C . GLU A 1 233 ? 8.018 2.562 -17.485 1.00 81.69 233 GLU A C 1
ATOM 1777 O O . GLU A 1 233 ? 8.949 2.079 -18.139 1.00 81.69 233 GLU A O 1
ATOM 1782 N N . GLN A 1 234 ? 7.732 3.868 -17.472 1.00 74.06 234 GLN A N 1
ATOM 1783 C CA . GLN A 1 234 ? 8.495 4.914 -18.149 1.00 74.06 234 GLN A CA 1
ATOM 1784 C C . GLN A 1 234 ? 8.667 6.112 -17.213 1.00 74.06 234 GLN A C 1
ATOM 1786 O O . GLN A 1 234 ? 7.689 6.591 -16.638 1.00 74.06 234 GLN A O 1
ATOM 1791 N N . PHE A 1 235 ? 9.893 6.611 -17.036 1.00 76.50 235 PHE A N 1
ATOM 1792 C CA . PHE A 1 235 ? 10.128 7.734 -16.109 1.00 76.50 235 PHE A CA 1
ATOM 1793 C C . PHE A 1 235 ? 9.652 9.086 -16.667 1.00 76.50 235 PHE A C 1
ATOM 1795 O O . PHE A 1 235 ? 9.347 10.002 -15.904 1.00 76.50 235 PHE A O 1
ATOM 1802 N N . ASP A 1 236 ? 9.615 9.235 -17.992 1.00 74.56 236 ASP A N 1
ATOM 1803 C CA . ASP A 1 236 ? 9.264 10.477 -18.687 1.00 74.56 236 ASP A CA 1
ATOM 1804 C C . ASP A 1 236 ? 7.759 10.608 -18.971 1.00 74.56 236 ASP A C 1
ATOM 1806 O O . ASP A 1 236 ? 7.277 11.706 -19.268 1.00 74.56 236 ASP A O 1
ATOM 1810 N N . ASN A 1 237 ? 7.009 9.512 -18.842 1.00 78.44 237 ASN A N 1
ATOM 1811 C CA . ASN A 1 237 ? 5.578 9.460 -19.093 1.00 78.44 237 ASN A CA 1
ATOM 1812 C C . ASN A 1 237 ? 4.864 8.550 -18.085 1.00 78.44 237 ASN A C 1
ATOM 1814 O O . ASN A 1 237 ? 4.717 7.351 -18.314 1.00 78.44 237 ASN A O 1
ATOM 1818 N N . VAL A 1 238 ? 4.368 9.150 -16.998 1.00 87.00 238 VAL A N 1
ATOM 1819 C CA . VAL A 1 238 ? 3.583 8.436 -15.984 1.00 87.00 238 VAL A CA 1
ATOM 1820 C C . VAL A 1 238 ? 2.207 8.070 -16.550 1.00 87.00 238 VAL A C 1
ATOM 1822 O O . VAL A 1 238 ? 1.345 8.929 -16.763 1.00 87.00 238 VAL A O 1
ATOM 1825 N N . GLY A 1 239 ? 1.997 6.782 -16.798 1.00 89.38 239 GLY A N 1
ATOM 1826 C CA . GLY A 1 239 ? 0.759 6.198 -17.286 1.00 89.38 239 GLY A CA 1
ATOM 1827 C C . GLY A 1 239 ? -0.264 5.924 -16.181 1.00 89.38 239 GLY A C 1
ATOM 1828 O O . GLY A 1 239 ? 0.029 5.851 -14.991 1.00 89.38 239 GLY A O 1
ATOM 1829 N N . GLY A 1 240 ? -1.518 5.691 -16.576 1.00 91.19 240 GLY A N 1
ATOM 1830 C CA . GLY A 1 240 ? -2.596 5.391 -15.623 1.00 91.19 240 GLY A CA 1
ATOM 1831 C C . GLY A 1 240 ? -2.424 4.069 -14.859 1.00 91.19 240 GLY A C 1
ATOM 1832 O O . GLY A 1 240 ? -3.058 3.888 -13.818 1.00 91.19 240 GLY A O 1
ATOM 1833 N N . ALA A 1 241 ? -1.583 3.157 -15.360 1.00 93.31 241 ALA A N 1
ATOM 1834 C CA . ALA A 1 241 ? -1.272 1.868 -14.740 1.00 93.31 241 ALA A CA 1
ATOM 1835 C C . ALA A 1 241 ? -0.092 1.930 -13.758 1.00 93.31 241 ALA A C 1
ATOM 1837 O O . ALA A 1 241 ? 0.049 1.010 -12.953 1.00 93.31 241 ALA A O 1
ATOM 1838 N N . ASP A 1 242 ? 0.685 3.015 -13.756 1.00 94.31 242 ASP A N 1
ATOM 1839 C CA . ASP A 1 242 ? 1.877 3.156 -12.917 1.00 94.31 242 ASP A CA 1
ATOM 1840 C C . ASP A 1 242 ? 1.553 3.134 -11.414 1.00 94.31 242 ASP A C 1
ATOM 1842 O O . ASP A 1 242 ? 0.385 3.320 -11.043 1.00 94.31 242 ASP A O 1
ATOM 1846 N N . PRO A 1 243 ? 2.538 2.854 -10.539 1.00 95.62 243 PRO A N 1
ATOM 1847 C CA . PRO A 1 243 ? 2.366 2.784 -9.089 1.00 95.62 243 PRO A CA 1
ATOM 1848 C C . PRO A 1 243 ? 1.843 4.091 -8.485 1.00 95.62 243 PRO A C 1
ATOM 1850 O O . PRO A 1 243 ? 2.026 5.179 -9.031 1.00 95.62 243 PRO A O 1
ATOM 1853 N N . ILE A 1 244 ? 1.197 3.997 -7.322 1.00 95.88 244 ILE A N 1
ATOM 1854 C CA . ILE A 1 244 ? 0.636 5.163 -6.624 1.00 95.88 244 ILE A CA 1
ATOM 1855 C C . ILE A 1 244 ? 1.227 5.232 -5.224 1.00 95.88 244 ILE A C 1
ATOM 1857 O O . ILE A 1 244 ? 0.899 4.401 -4.386 1.00 95.88 244 ILE A O 1
ATOM 1861 N N . THR A 1 245 ? 2.023 6.258 -4.942 1.00 95.06 245 THR A N 1
ATOM 1862 C CA . THR A 1 245 ? 2.539 6.528 -3.592 1.00 95.06 245 THR A CA 1
ATOM 1863 C C . THR A 1 245 ? 1.859 7.753 -3.009 1.00 95.06 245 THR A C 1
ATOM 1865 O O . THR A 1 245 ? 1.763 8.789 -3.676 1.00 95.06 245 THR A O 1
ATOM 1868 N N . ARG A 1 246 ? 1.370 7.654 -1.773 1.00 94.94 246 ARG A N 1
ATOM 1869 C CA . ARG A 1 246 ? 0.812 8.779 -1.019 1.00 94.94 246 ARG A CA 1
ATOM 1870 C C . ARG A 1 246 ? 1.327 8.761 0.407 1.00 94.94 246 ARG A C 1
ATOM 1872 O O . ARG A 1 246 ? 1.320 7.720 1.054 1.00 94.94 246 ARG A O 1
ATOM 1879 N N . THR A 1 247 ? 1.689 9.939 0.882 1.00 94.12 247 THR A N 1
ATOM 1880 C CA . THR A 1 247 ? 2.049 10.180 2.275 1.00 94.12 247 THR A CA 1
ATOM 1881 C C . THR A 1 247 ? 0.844 10.806 2.968 1.00 94.12 247 THR A C 1
ATOM 1883 O O . THR A 1 247 ? 0.212 11.727 2.435 1.00 94.12 247 THR A O 1
ATOM 1886 N N . LEU A 1 248 ? 0.472 10.256 4.117 1.00 91.88 248 LEU A N 1
ATOM 1887 C CA . LEU A 1 248 ? -0.517 10.825 5.014 1.00 91.88 248 LEU A CA 1
ATOM 1888 C C . LEU A 1 248 ? 0.065 12.115 5.578 1.00 91.88 248 LEU A C 1
ATOM 1890 O O . LEU A 1 248 ? 1.222 12.180 5.974 1.00 91.88 248 LEU A O 1
ATOM 1894 N N . ALA A 1 249 ? -0.748 13.160 5.585 1.00 82.81 249 ALA A N 1
ATOM 1895 C CA . ALA A 1 249 ? -0.373 14.424 6.184 1.00 82.81 249 ALA A CA 1
ATOM 1896 C C . ALA A 1 249 ? -1.552 14.923 7.013 1.00 82.81 249 ALA A C 1
ATOM 1898 O O . ALA A 1 249 ? -2.610 15.249 6.468 1.00 82.81 249 ALA A O 1
ATOM 1899 N N . ASP A 1 250 ? -1.357 14.993 8.327 1.00 82.69 250 ASP A N 1
ATOM 1900 C CA . ASP A 1 250 ? -2.225 15.729 9.238 1.00 82.69 250 ASP A CA 1
ATOM 1901 C C . ASP A 1 250 ? -1.427 16.845 9.912 1.00 82.69 250 ASP A C 1
ATOM 1903 O O . ASP A 1 250 ? -0.262 16.683 10.263 1.00 82.69 250 ASP A O 1
ATOM 1907 N N . SER A 1 251 ? -2.047 18.008 10.098 1.00 72.19 251 SER A N 1
ATOM 1908 C CA . SER A 1 251 ? -1.364 19.160 10.697 1.00 72.19 251 SER A CA 1
ATOM 1909 C C . SER A 1 251 ? -1.238 19.080 12.220 1.00 72.19 251 SER A C 1
ATOM 1911 O O . SER A 1 251 ? -0.542 19.904 12.812 1.00 72.19 251 SER A O 1
ATOM 1913 N N . GLU A 1 252 ? -1.951 18.155 12.868 1.00 76.94 252 GLU A N 1
ATOM 1914 C CA . GLU A 1 252 ? -2.163 18.177 14.319 1.00 76.94 252 GLU A CA 1
ATOM 1915 C C . GLU A 1 252 ? -1.631 16.937 15.046 1.00 76.94 252 GLU A C 1
ATOM 1917 O O . GLU A 1 252 ? -1.308 17.029 16.234 1.00 76.94 252 GLU A O 1
ATOM 1922 N N . ARG A 1 253 ? -1.554 15.780 14.378 1.00 80.50 253 ARG A N 1
ATOM 1923 C CA . ARG A 1 253 ? -1.204 14.490 14.995 1.00 80.50 253 ARG A CA 1
ATOM 1924 C C . ARG A 1 253 ? -0.263 13.691 14.093 1.00 80.50 253 ARG A C 1
ATOM 1926 O O . ARG A 1 253 ? -0.281 13.862 12.884 1.00 80.50 253 ARG A O 1
ATOM 1933 N N . VAL A 1 254 ? 0.539 12.822 14.707 1.00 85.56 254 VAL A N 1
ATOM 1934 C CA . VAL A 1 254 ? 1.360 11.821 14.000 1.00 85.56 254 VAL A CA 1
ATOM 1935 C C . VAL A 1 254 ? 0.442 10.712 13.504 1.00 85.56 254 VAL A C 1
ATOM 1937 O O . VAL A 1 254 ? -0.388 10.257 14.279 1.00 85.56 254 VAL A O 1
ATOM 1940 N N . THR A 1 255 ? 0.585 10.267 12.262 1.00 90.00 255 THR A N 1
ATOM 1941 C CA . THR A 1 255 ? -0.409 9.445 11.554 1.00 90.00 255 THR A CA 1
ATOM 1942 C C . THR A 1 255 ? 0.111 8.069 11.147 1.00 90.00 255 THR A C 1
ATOM 1944 O O . THR A 1 255 ? -0.052 7.643 10.007 1.00 90.00 255 THR A O 1
ATOM 1947 N N . LEU A 1 256 ? 0.688 7.345 12.112 1.00 93.44 256 LEU A N 1
ATOM 1948 C CA . LEU A 1 256 ? 1.202 5.988 11.900 1.00 93.44 256 LEU A CA 1
ATOM 1949 C C . LEU A 1 256 ? 0.080 5.049 11.448 1.00 93.44 256 LEU A C 1
ATOM 1951 O O . LEU A 1 256 ? -0.893 4.860 12.176 1.00 93.44 256 LEU A O 1
ATOM 1955 N N . ILE A 1 257 ? 0.205 4.457 10.265 1.00 95.12 257 ILE A N 1
ATOM 1956 C CA . ILE A 1 257 ? -0.795 3.572 9.666 1.00 95.12 257 ILE A CA 1
ATOM 1957 C C . ILE A 1 257 ? -0.844 2.247 10.431 1.00 95.12 257 ILE A C 1
ATOM 1959 O O . ILE A 1 257 ? 0.177 1.572 10.571 1.00 95.12 257 ILE A O 1
ATOM 1963 N N . SER A 1 258 ? -2.040 1.838 10.858 1.00 94.38 258 SER A N 1
ATOM 1964 C CA . SER A 1 258 ? -2.295 0.530 11.476 1.00 94.38 258 SER A CA 1
ATOM 1965 C C . SER A 1 258 ? -2.917 -0.465 10.496 1.00 94.38 258 SER A C 1
ATOM 1967 O O . SER A 1 258 ? -2.484 -1.610 10.424 1.00 94.38 258 SER A O 1
ATOM 1969 N N . ASP A 1 259 ? -3.906 -0.034 9.706 1.00 94.75 259 ASP A N 1
ATOM 1970 C CA . ASP A 1 259 ? -4.669 -0.906 8.811 1.00 94.75 259 ASP A CA 1
ATOM 1971 C C . ASP A 1 259 ? -5.079 -0.179 7.526 1.00 94.75 259 ASP A C 1
ATOM 1973 O O . ASP A 1 259 ? -5.368 1.020 7.515 1.00 94.75 259 ASP A O 1
ATOM 1977 N N . VAL A 1 260 ? -5.179 -0.946 6.437 1.00 95.62 260 VAL A N 1
ATOM 1978 C CA . VAL A 1 260 ? -5.637 -0.482 5.123 1.00 95.62 260 VAL A CA 1
ATOM 1979 C C . VAL A 1 260 ? -6.805 -1.355 4.679 1.00 95.62 260 VAL A C 1
ATOM 1981 O O . VAL A 1 260 ? -6.633 -2.531 4.360 1.00 95.62 260 VAL A O 1
ATOM 1984 N N . ILE A 1 261 ? -8.006 -0.778 4.638 1.00 94.25 261 ILE A N 1
ATOM 1985 C CA . ILE A 1 261 ? -9.256 -1.501 4.394 1.00 94.25 261 ILE A CA 1
ATOM 1986 C C . ILE A 1 261 ? -9.929 -0.967 3.125 1.00 94.25 261 ILE A C 1
ATOM 1988 O O . ILE A 1 261 ? -10.510 0.123 3.126 1.00 94.25 261 ILE A O 1
ATOM 1992 N N . PRO A 1 262 ? -9.896 -1.726 2.017 1.00 92.38 262 PRO A N 1
ATOM 1993 C CA . PRO A 1 262 ? -10.700 -1.424 0.842 1.00 92.38 262 PRO A CA 1
ATOM 1994 C C . PRO A 1 262 ? -12.189 -1.501 1.188 1.00 92.38 262 PRO A C 1
ATOM 1996 O O . PRO A 1 262 ? -12.683 -2.535 1.645 1.00 92.38 262 PRO A O 1
ATOM 1999 N N . TYR A 1 263 ? -12.923 -0.420 0.942 1.00 88.75 263 TYR A N 1
ATOM 2000 C CA . TYR A 1 263 ? -14.339 -0.331 1.269 1.00 88.75 263 TYR A CA 1
ATOM 2001 C C . TYR A 1 263 ? -15.110 0.384 0.157 1.00 88.75 263 TYR A C 1
ATOM 2003 O O . TYR A 1 263 ? -15.047 1.603 -0.023 1.00 88.75 263 TYR A O 1
ATOM 2011 N N . ARG A 1 264 ? -15.865 -0.411 -0.611 1.00 85.12 264 ARG A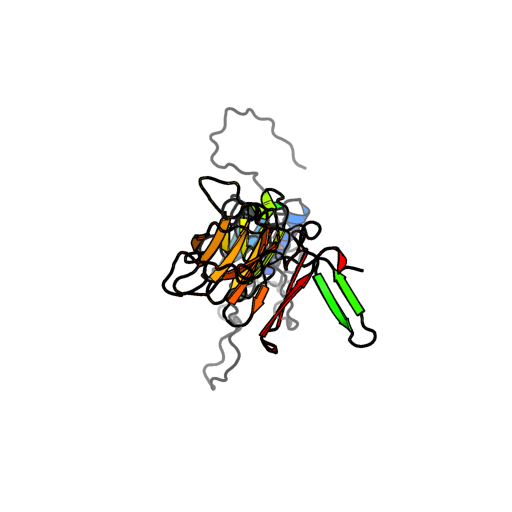 N 1
ATOM 2012 C CA . ARG A 1 264 ? -16.615 0.027 -1.799 1.00 85.12 264 ARG A CA 1
ATOM 2013 C C . ARG A 1 264 ? -15.716 0.730 -2.824 1.00 85.12 264 ARG A C 1
ATOM 2015 O O . ARG A 1 264 ? -14.892 0.072 -3.450 1.00 85.12 264 ARG A O 1
ATOM 2022 N N . SER A 1 265 ? -15.907 2.034 -3.029 1.00 86.06 265 SER A N 1
ATOM 2023 C CA . SER A 1 265 ? -15.177 2.851 -4.007 1.00 86.06 265 SER A CA 1
ATOM 2024 C C . SER A 1 265 ? -14.006 3.630 -3.401 1.00 86.06 265 SER A C 1
ATOM 2026 O O . SER A 1 265 ? -13.407 4.462 -4.088 1.00 86.06 265 SER A O 1
ATOM 2028 N N . LYS A 1 266 ? -13.686 3.385 -2.128 1.00 89.88 266 LYS A N 1
ATOM 2029 C CA . LYS A 1 266 ? -12.644 4.090 -1.382 1.00 89.88 266 LYS A CA 1
ATOM 2030 C C . LYS A 1 266 ? -11.731 3.085 -0.678 1.00 89.88 266 LYS A C 1
ATOM 2032 O O . LYS A 1 266 ? -12.110 1.934 -0.455 1.00 89.88 266 LYS A O 1
ATOM 2037 N N . VAL A 1 267 ? -10.537 3.524 -0.306 1.00 93.44 267 VAL A N 1
ATOM 2038 C CA . VAL A 1 267 ? -9.662 2.778 0.609 1.00 93.44 267 VAL A CA 1
ATOM 2039 C C . VAL A 1 267 ? -9.604 3.546 1.914 1.00 93.44 267 VAL A C 1
ATOM 2041 O O . VAL A 1 267 ? -9.163 4.691 1.912 1.00 93.44 267 VAL A O 1
ATOM 2044 N N . PHE A 1 268 ? -10.062 2.939 3.004 1.00 93.31 268 PHE A N 1
ATOM 2045 C CA . PHE A 1 268 ? -9.920 3.507 4.339 1.00 93.31 268 PHE A CA 1
ATOM 2046 C C . PHE A 1 268 ? -8.553 3.154 4.904 1.00 93.31 268 PHE A C 1
ATOM 2048 O O . PHE A 1 268 ? -8.095 2.018 4.781 1.00 93.31 268 PHE A O 1
ATOM 2055 N N . ILE A 1 269 ? -7.920 4.135 5.529 1.00 94.50 269 ILE A N 1
ATOM 2056 C CA . ILE A 1 269 ? -6.645 3.981 6.212 1.00 94.50 269 ILE A CA 1
ATOM 2057 C C . ILE A 1 269 ? -6.869 4.386 7.658 1.00 94.50 269 ILE A C 1
ATOM 2059 O O . ILE A 1 269 ? -7.318 5.500 7.944 1.00 94.50 269 ILE A O 1
ATOM 2063 N N . PHE A 1 270 ? -6.576 3.459 8.553 1.00 93.62 270 PHE A N 1
ATOM 2064 C CA . PHE A 1 270 ? -6.646 3.671 9.985 1.00 93.62 270 PHE A CA 1
ATOM 2065 C C . PHE A 1 270 ? -5.252 3.969 10.500 1.00 93.62 270 PHE A C 1
ATOM 2067 O O . PHE A 1 270 ? -4.277 3.372 10.045 1.00 93.62 270 PHE A O 1
ATOM 2074 N N . THR A 1 271 ? -5.171 4.912 11.431 1.00 93.88 271 THR A N 1
ATOM 2075 C CA . THR A 1 271 ? -3.921 5.248 12.103 1.00 93.88 271 THR A CA 1
ATOM 2076 C C . THR A 1 271 ? -3.973 4.835 13.566 1.00 93.88 271 THR A C 1
ATOM 2078 O O . THR A 1 271 ? -5.051 4.578 14.110 1.00 93.88 271 THR A O 1
ATOM 2081 N N . GLU A 1 272 ? -2.815 4.808 14.218 1.00 91.00 272 GLU A N 1
ATOM 2082 C CA . GLU A 1 272 ? -2.711 4.597 15.662 1.00 91.00 272 GLU A CA 1
ATOM 2083 C C . GLU A 1 272 ? -3.356 5.723 16.484 1.00 91.00 272 GLU A C 1
ATOM 2085 O O . GLU A 1 272 ? -3.622 5.547 17.671 1.00 91.00 272 GLU A O 1
ATOM 2090 N N . THR A 1 273 ? -3.601 6.888 15.879 1.00 84.06 273 THR A N 1
ATOM 2091 C CA . THR A 1 273 ? -3.994 8.102 16.597 1.00 84.06 273 THR A CA 1
ATOM 2092 C C . THR A 1 273 ? -5.408 8.580 16.273 1.00 84.06 273 THR A C 1
ATOM 2094 O O . THR A 1 273 ? -5.548 9.748 15.930 1.00 84.06 273 THR A O 1
ATOM 2097 N N . ASP A 1 274 ? -6.451 7.753 16.390 1.00 87.94 274 ASP A N 1
ATOM 2098 C CA . ASP A 1 274 ? -7.876 8.145 16.251 1.00 87.94 274 ASP A CA 1
ATOM 2099 C C . ASP A 1 274 ? -8.184 9.052 15.036 1.00 87.94 274 ASP A C 1
ATOM 2101 O O . ASP A 1 274 ? -9.083 9.892 15.074 1.00 87.94 274 ASP A O 1
ATOM 2105 N N . VAL A 1 275 ? -7.403 8.947 13.956 1.00 90.62 275 VAL A N 1
ATOM 2106 C CA . VAL A 1 275 ? -7.579 9.706 12.712 1.00 90.62 275 VAL A CA 1
ATOM 2107 C C . VAL A 1 275 ? -7.669 8.703 11.583 1.00 90.62 275 VAL A C 1
ATOM 2109 O O . VAL A 1 275 ? -6.786 7.862 11.402 1.00 90.62 275 VAL A O 1
ATOM 2112 N N . GLN A 1 276 ? -8.745 8.789 10.814 1.00 91.25 276 GLN A N 1
ATOM 2113 C CA . GLN A 1 276 ? -8.959 7.938 9.657 1.00 91.25 276 GLN A CA 1
ATOM 2114 C C . GLN A 1 276 ? -8.825 8.757 8.382 1.00 91.25 276 GLN A C 1
ATOM 2116 O O . GLN A 1 276 ? -9.391 9.847 8.258 1.00 91.25 276 GLN A O 1
ATOM 2121 N N . PHE A 1 277 ? -8.128 8.196 7.404 1.00 93.50 277 PHE A N 1
ATOM 2122 C CA . PHE A 1 277 ? -8.012 8.750 6.064 1.00 93.50 277 PHE A CA 1
ATOM 2123 C C . PHE A 1 277 ? -8.803 7.905 5.078 1.00 93.50 277 PHE A C 1
ATOM 2125 O O . PHE A 1 277 ? -9.050 6.718 5.291 1.00 93.50 277 PHE A O 1
ATOM 2132 N N . GLN A 1 278 ? -9.176 8.519 3.966 1.00 92.56 278 GLN A N 1
ATOM 2133 C CA . GLN A 1 278 ? -9.686 7.814 2.805 1.00 92.56 278 GLN A CA 1
ATOM 2134 C C . GLN A 1 278 ? -8.860 8.195 1.581 1.00 92.56 278 GLN A C 1
ATOM 2136 O O . GLN A 1 278 ? -8.549 9.372 1.369 1.00 92.56 278 GLN A O 1
ATOM 2141 N N . ILE A 1 279 ? -8.541 7.197 0.762 1.00 93.50 279 ILE A N 1
ATOM 2142 C CA . ILE A 1 279 ? -8.054 7.416 -0.594 1.00 93.50 279 ILE A CA 1
ATOM 2143 C C . ILE A 1 279 ? -9.222 7.258 -1.556 1.00 93.50 279 ILE A C 1
ATOM 2145 O O . ILE A 1 279 ? -9.905 6.226 -1.582 1.00 93.50 279 ILE A O 1
ATOM 2149 N N . THR A 1 280 ? -9.431 8.299 -2.351 1.00 91.56 280 THR A N 1
ATOM 2150 C CA . THR A 1 280 ? -10.510 8.409 -3.328 1.00 91.56 280 THR A CA 1
ATOM 2151 C C . THR A 1 280 ? -9.964 8.748 -4.706 1.00 91.56 280 THR A C 1
ATOM 2153 O O . THR A 1 280 ? -8.893 9.330 -4.840 1.00 91.56 280 THR A O 1
ATOM 2156 N N . SER A 1 281 ? -10.715 8.390 -5.740 1.00 90.69 281 SER A N 1
ATOM 2157 C CA . SER A 1 281 ? -10.467 8.786 -7.128 1.00 90.69 281 SER A CA 1
ATOM 2158 C C . SER A 1 281 ? -11.810 9.136 -7.758 1.00 90.69 281 SER A C 1
ATOM 2160 O O . SER A 1 281 ? -12.754 8.372 -7.542 1.00 90.69 281 SER A O 1
ATOM 2162 N N . GLU A 1 282 ? -11.898 10.219 -8.530 1.00 82.62 282 GLU A N 1
ATOM 2163 C CA . GLU A 1 282 ? -13.152 10.608 -9.198 1.00 82.62 282 GLU A CA 1
ATOM 2164 C C . GLU A 1 282 ? -13.573 9.566 -10.245 1.00 82.62 282 GLU A C 1
ATOM 2166 O O . GLU A 1 282 ? -14.655 8.993 -10.137 1.00 82.62 282 GLU A O 1
ATOM 2171 N N . ASP A 1 283 ? -12.673 9.235 -11.177 1.00 82.38 283 ASP A N 1
ATOM 2172 C CA . ASP A 1 283 ? -12.942 8.292 -12.268 1.00 82.38 283 ASP A CA 1
ATOM 2173 C C . ASP A 1 283 ? -12.112 7.003 -12.122 1.00 82.38 283 ASP A C 1
ATOM 2175 O O . ASP A 1 283 ? -12.574 5.962 -11.629 1.00 82.38 283 ASP A O 1
ATOM 2179 N N . ALA A 1 284 ? -10.850 7.065 -12.545 1.00 89.00 284 ALA A N 1
ATOM 2180 C CA . ALA A 1 284 ? -9.927 5.942 -12.548 1.00 89.00 284 ALA A CA 1
ATOM 2181 C C . ALA A 1 284 ? -8.956 6.038 -11.364 1.00 89.00 284 ALA A C 1
ATOM 2183 O O . ALA A 1 284 ? -8.570 7.115 -10.930 1.00 89.00 284 ALA A O 1
ATOM 2184 N N . PHE A 1 285 ? -8.550 4.891 -10.816 1.00 93.56 285 PHE A N 1
ATOM 2185 C CA . PHE A 1 285 ? -7.594 4.859 -9.707 1.00 93.56 285 PHE A CA 1
ATOM 2186 C C . PHE A 1 285 ? -6.167 4.854 -10.259 1.00 93.56 285 PHE A C 1
ATOM 2188 O O . PHE A 1 285 ? -5.540 3.800 -10.419 1.00 93.56 285 PHE A O 1
ATOM 2195 N N . THR A 1 286 ? -5.728 6.053 -10.631 1.00 94.44 286 THR A N 1
ATOM 2196 C CA . THR A 1 286 ? -4.467 6.353 -11.314 1.00 94.44 286 THR A CA 1
ATOM 2197 C C . THR A 1 286 ? -3.553 7.197 -10.418 1.00 94.44 286 THR A C 1
ATOM 2199 O O . THR A 1 286 ? -4.021 7.800 -9.444 1.00 94.44 286 THR A O 1
ATOM 2202 N N . PRO A 1 287 ? -2.254 7.297 -10.750 1.00 93.12 287 PRO A N 1
ATOM 2203 C CA . PRO A 1 287 ? -1.329 8.173 -10.034 1.00 93.12 287 PRO A CA 1
ATOM 2204 C C . PRO A 1 287 ? -1.704 9.656 -10.071 1.00 93.12 287 PRO A C 1
ATOM 2206 O O . PRO A 1 287 ? -1.308 10.380 -9.163 1.00 93.12 287 PRO A O 1
ATOM 2209 N N . SER A 1 288 ? -2.452 10.129 -11.072 1.00 91.81 288 SER A N 1
ATOM 2210 C CA . SER A 1 288 ? -2.893 11.529 -11.147 1.00 91.81 288 SER A CA 1
ATOM 2211 C C . SER A 1 288 ? -4.141 11.806 -10.311 1.00 91.81 288 SER A C 1
ATOM 2213 O O . SER A 1 288 ? -4.249 12.879 -9.722 1.00 91.81 288 SER A O 1
ATOM 2215 N N . ASP A 1 289 ? -5.059 10.839 -10.227 1.00 92.81 289 ASP A N 1
ATOM 2216 C CA . ASP A 1 289 ? -6.417 11.084 -9.720 1.00 92.81 289 ASP A CA 1
ATOM 2217 C C . ASP A 1 289 ? -6.612 10.591 -8.278 1.00 92.81 289 ASP A C 1
ATOM 2219 O O . ASP A 1 289 ? -7.560 10.990 -7.597 1.00 92.81 289 ASP A O 1
ATOM 2223 N N . ALA A 1 290 ? -5.732 9.711 -7.790 1.00 93.81 290 ALA A N 1
ATOM 2224 C CA . ALA A 1 290 ? -5.786 9.220 -6.419 1.00 93.81 290 ALA A CA 1
ATOM 2225 C C . ALA A 1 290 ? -5.431 10.336 -5.422 1.00 93.81 290 ALA A C 1
ATOM 2227 O O . ALA A 1 290 ? -4.294 10.819 -5.365 1.00 93.81 290 ALA A O 1
ATOM 2228 N N . THR A 1 291 ? -6.405 10.708 -4.598 1.00 92.50 291 THR A N 1
ATOM 2229 C CA . THR A 1 291 ? -6.315 11.766 -3.588 1.00 92.50 291 THR A CA 1
ATOM 2230 C C . THR A 1 291 ? -6.517 11.188 -2.197 1.00 92.50 291 THR A C 1
ATOM 2232 O O . THR A 1 291 ? -7.331 10.285 -2.009 1.00 92.50 291 THR A O 1
ATOM 2235 N N . ILE A 1 292 ? -5.770 11.705 -1.221 1.00 92.69 292 ILE A N 1
ATOM 2236 C CA . ILE A 1 292 ? -5.902 11.334 0.188 1.00 92.69 292 ILE A CA 1
ATOM 2237 C C . ILE A 1 292 ? -6.546 12.479 0.967 1.00 92.69 292 ILE A C 1
ATOM 2239 O O . ILE A 1 292 ? -6.169 13.640 0.808 1.00 92.69 292 ILE A O 1
ATOM 2243 N N . THR A 1 293 ? -7.542 12.159 1.790 1.00 91.62 293 THR A N 1
ATOM 2244 C CA . THR A 1 293 ? -8.244 13.133 2.638 1.00 91.62 293 THR A CA 1
ATOM 2245 C C . THR A 1 293 ? -8.526 12.537 4.010 1.00 91.62 293 THR A C 1
ATOM 2247 O O . THR A 1 293 ? -8.717 11.327 4.137 1.00 91.62 293 THR A O 1
ATOM 2250 N N . VAL A 1 294 ? -8.565 13.379 5.045 1.00 90.75 294 VAL A N 1
ATOM 2251 C CA . VAL A 1 294 ? -9.047 12.969 6.371 1.00 90.75 294 VAL A CA 1
ATOM 2252 C C . VAL A 1 294 ? -10.549 12.695 6.268 1.00 90.75 294 VAL A C 1
ATOM 2254 O O . VAL A 1 294 ? -11.310 13.563 5.842 1.00 90.75 294 VAL A O 1
ATOM 2257 N N . SER A 1 295 ? -10.965 11.485 6.640 1.00 88.50 295 SER A N 1
ATOM 2258 C CA . SER A 1 295 ? -12.366 11.051 6.623 1.00 88.50 295 SER A CA 1
ATOM 2259 C C . SER A 1 295 ? -13.066 11.339 7.947 1.00 88.50 295 SER A C 1
ATOM 2261 O O . SER A 1 295 ? -14.191 11.832 7.954 1.00 88.50 295 SER A O 1
ATOM 2263 N N . SER A 1 296 ? -12.435 10.991 9.067 1.00 87.56 296 SER A N 1
ATOM 2264 C CA . SER A 1 296 ? -13.029 11.101 10.402 1.00 87.56 296 SER A CA 1
ATOM 2265 C C . SER A 1 296 ? -11.944 11.120 11.477 1.00 87.56 296 SER A C 1
ATOM 2267 O O . SER A 1 296 ? -10.773 10.846 11.200 1.00 87.56 296 SER A O 1
ATOM 2269 N N . ARG A 1 297 ? -12.336 11.482 12.702 1.00 87.69 297 ARG A N 1
ATOM 2270 C CA . ARG A 1 297 ? -11.468 11.465 13.887 1.00 87.69 297 ARG A CA 1
ATOM 2271 C C . ARG A 1 297 ? -12.135 10.725 15.045 1.00 87.69 297 ARG A C 1
ATOM 2273 O O . ARG A 1 297 ? -12.317 11.281 16.128 1.00 87.69 297 ARG A O 1
ATOM 2280 N N . ASN A 1 298 ? -12.618 9.524 14.756 1.00 86.88 298 ASN A N 1
ATOM 2281 C CA . ASN A 1 298 ? -13.307 8.695 15.739 1.00 86.88 298 ASN A CA 1
ATOM 2282 C C . ASN A 1 298 ? -12.296 7.821 16.475 1.00 86.88 298 ASN A C 1
ATOM 2284 O O . ASN A 1 298 ? -11.237 7.507 15.927 1.00 86.88 298 ASN A O 1
ATOM 2288 N N . ALA A 1 299 ? -12.643 7.412 17.692 1.00 85.56 299 ALA A N 1
ATOM 2289 C CA . ALA A 1 299 ? -11.809 6.501 18.456 1.00 85.56 299 ALA A CA 1
ATOM 2290 C C . ALA A 1 299 ? -11.616 5.181 17.691 1.00 85.56 299 ALA A C 1
ATOM 2292 O O . ALA A 1 299 ? -12.547 4.681 17.055 1.00 85.56 299 ALA A O 1
ATOM 2293 N N . ASN A 1 300 ? -10.415 4.612 17.737 1.00 88.94 300 ASN A N 1
ATOM 2294 C CA . ASN A 1 300 ? -10.166 3.268 17.227 1.00 88.94 300 ASN A CA 1
ATOM 2295 C C . ASN A 1 300 ? -9.145 2.519 18.083 1.00 88.94 300 ASN A C 1
ATOM 2297 O O . ASN A 1 300 ? -8.207 3.078 18.642 1.00 88.94 300 ASN A O 1
ATOM 2301 N N . THR A 1 301 ? -9.285 1.201 18.144 1.00 87.62 301 THR A N 1
ATOM 2302 C CA . THR A 1 301 ? -8.258 0.335 18.717 1.00 87.62 301 THR A CA 1
ATOM 2303 C C . THR A 1 301 ? -7.346 -0.149 17.597 1.00 87.62 301 THR A C 1
ATOM 2305 O O . THR A 1 301 ? -7.653 -1.131 16.928 1.00 87.62 301 THR A O 1
ATOM 2308 N N . ALA A 1 302 ? -6.192 0.498 17.424 1.00 83.88 302 ALA A N 1
ATOM 2309 C CA . ALA A 1 302 ? -5.234 0.212 16.345 1.00 83.88 302 ALA A CA 1
ATOM 2310 C C . ALA A 1 302 ? -4.761 -1.254 16.261 1.00 83.88 302 ALA A C 1
ATOM 2312 O O . ALA A 1 302 ? -4.354 -1.721 15.208 1.00 83.88 302 ALA A O 1
ATOM 2313 N N . SER A 1 303 ? -4.826 -2.007 17.366 1.00 86.50 303 SER A N 1
ATOM 2314 C CA . SER A 1 303 ? -4.478 -3.437 17.378 1.00 86.50 303 SER A CA 1
ATOM 2315 C C . SER A 1 303 ? -5.576 -4.370 16.844 1.00 86.50 303 SER A C 1
ATOM 2317 O O . SER A 1 303 ? -5.363 -5.581 16.777 1.00 86.50 303 SER A O 1
ATOM 2319 N N . VAL A 1 304 ? -6.757 -3.839 16.513 1.00 91.50 304 VAL A N 1
ATOM 2320 C CA . VAL A 1 304 ? -7.915 -4.609 16.051 1.00 91.50 304 VAL A CA 1
ATOM 2321 C C . VAL A 1 304 ? -8.258 -4.205 14.625 1.00 91.50 304 VAL A C 1
ATOM 2323 O O . VAL A 1 304 ? -8.867 -3.164 14.393 1.00 91.50 304 VAL A O 1
ATOM 2326 N N . THR A 1 305 ? -7.943 -5.085 13.678 1.00 92.56 305 THR A N 1
ATOM 2327 C CA . THR A 1 305 ? -8.264 -4.865 12.267 1.00 92.56 305 THR A CA 1
ATOM 2328 C C . THR A 1 305 ? -9.778 -4.713 12.060 1.00 92.56 305 THR A C 1
ATOM 2330 O O . THR A 1 305 ? -10.542 -5.611 12.448 1.00 92.56 305 THR A O 1
ATOM 2333 N N . PRO A 1 306 ? -10.232 -3.621 11.416 1.00 93.94 306 PRO A N 1
ATOM 2334 C CA . PRO A 1 306 ? -11.634 -3.425 11.070 1.00 93.94 306 PRO A CA 1
ATOM 2335 C C . PRO A 1 306 ? -12.187 -4.539 10.178 1.00 93.94 306 PRO A C 1
ATOM 2337 O O . PRO A 1 306 ? -11.474 -5.141 9.374 1.00 93.94 306 PRO A O 1
ATOM 2340 N N . THR A 1 307 ? -13.492 -4.796 10.269 1.00 93.69 307 THR A N 1
ATOM 2341 C CA . THR A 1 307 ? -14.162 -5.799 9.428 1.00 93.69 307 THR A CA 1
ATOM 2342 C C . THR A 1 307 ? -15.313 -5.182 8.652 1.00 93.69 307 THR A C 1
ATOM 2344 O O . THR A 1 307 ? -16.024 -4.314 9.150 1.00 93.69 307 THR A O 1
ATOM 2347 N N . THR A 1 308 ? -15.521 -5.636 7.421 1.00 91.50 308 THR A N 1
ATOM 2348 C CA . THR A 1 308 ? -16.633 -5.197 6.579 1.00 91.50 308 THR A CA 1
ATOM 2349 C C . THR A 1 308 ? -17.688 -6.290 6.509 1.00 91.50 308 THR A C 1
ATOM 2351 O O . THR A 1 308 ? -17.374 -7.466 6.324 1.00 91.50 308 THR A O 1
ATOM 2354 N N . ALA A 1 309 ? -18.954 -5.906 6.653 1.00 89.88 309 ALA A N 1
ATOM 2355 C CA . ALA A 1 309 ? -20.080 -6.807 6.466 1.00 89.88 309 ALA A CA 1
ATOM 2356 C C . ALA A 1 309 ? -21.165 -6.097 5.662 1.00 89.88 309 ALA A C 1
ATOM 2358 O O . ALA A 1 309 ? -21.679 -5.056 6.065 1.00 89.88 309 ALA A O 1
ATOM 2359 N N . SER A 1 310 ? -21.548 -6.699 4.537 1.00 84.06 310 SER A N 1
ATOM 2360 C CA . SER A 1 310 ? -22.579 -6.171 3.641 1.00 84.06 310 SER A CA 1
ATOM 2361 C C . SER A 1 310 ? -22.203 -4.781 3.109 1.00 84.06 310 SER A C 1
ATOM 2363 O O . SER A 1 310 ? -21.304 -4.669 2.277 1.00 84.06 310 SER A O 1
ATOM 2365 N N . ASP A 1 311 ? -22.880 -3.729 3.557 1.00 85.62 311 ASP A N 1
ATOM 2366 C CA . ASP A 1 311 ? -22.676 -2.335 3.174 1.00 85.62 311 ASP A CA 1
ATOM 2367 C C . ASP A 1 311 ? -22.136 -1.466 4.311 1.00 85.62 311 ASP A C 1
ATOM 2369 O O . ASP A 1 311 ? -22.266 -0.243 4.245 1.00 85.62 311 ASP A O 1
ATOM 2373 N N . LYS A 1 312 ? -21.571 -2.100 5.343 1.00 90.12 312 LYS A N 1
ATOM 2374 C CA . LYS A 1 312 ? -21.085 -1.440 6.550 1.00 90.12 312 LYS A CA 1
ATOM 2375 C C . LYS A 1 312 ? -19.681 -1.894 6.908 1.00 90.12 312 LYS A C 1
ATOM 2377 O O . LYS A 1 312 ? -19.265 -3.015 6.590 1.00 90.12 312 LYS A O 1
ATOM 2382 N N . MET A 1 313 ? -18.962 -1.022 7.595 1.00 92.62 313 MET A N 1
ATOM 2383 C CA . MET A 1 313 ? -17.670 -1.323 8.195 1.00 92.62 313 MET A CA 1
ATOM 2384 C C . MET A 1 313 ? -17.784 -1.179 9.709 1.00 92.62 313 MET A C 1
ATOM 2386 O O . MET A 1 313 ? -18.408 -0.247 10.200 1.00 92.62 313 MET A O 1
ATOM 2390 N N . TYR A 1 314 ? -17.197 -2.119 10.435 1.00 93.88 314 TYR A N 1
ATOM 2391 C CA . TYR A 1 314 ? -17.201 -2.166 11.888 1.00 93.88 314 TYR A CA 1
ATOM 2392 C C . TYR A 1 314 ? -15.782 -1.970 12.390 1.00 93.88 314 TYR A C 1
ATOM 2394 O O . TYR A 1 314 ? -14.860 -2.654 11.932 1.00 93.88 314 TYR A O 1
ATOM 2402 N N . VAL A 1 315 ? -15.628 -1.051 13.332 1.00 93.88 315 VAL A N 1
ATOM 2403 C CA . VAL A 1 315 ? -14.353 -0.699 13.951 1.00 93.88 315 VAL A CA 1
ATOM 2404 C C . VAL A 1 315 ? -14.514 -0.864 15.452 1.00 93.88 315 VAL A C 1
ATOM 2406 O O . VAL A 1 315 ? -15.505 -0.418 16.020 1.00 93.88 315 VAL A O 1
ATOM 2409 N N . ALA A 1 316 ? -13.566 -1.544 16.089 1.00 93.44 316 ALA A N 1
ATOM 2410 C CA . ALA A 1 316 ? -13.535 -1.621 17.541 1.00 93.44 316 ALA A CA 1
ATOM 2411 C C . ALA A 1 316 ? -12.833 -0.391 18.113 1.00 93.44 316 ALA A C 1
ATOM 2413 O O . ALA A 1 316 ? -11.824 0.058 17.561 1.00 93.44 316 ALA A O 1
ATOM 2414 N N . ALA A 1 317 ? -13.354 0.110 19.223 1.00 91.38 317 ALA A N 1
ATOM 2415 C CA . ALA A 1 317 ? -12.741 1.166 20.008 1.00 91.38 317 ALA A CA 1
ATOM 2416 C C . ALA A 1 317 ? -12.867 0.855 21.509 1.00 91.38 317 ALA A C 1
ATOM 2418 O O . ALA A 1 317 ? -13.531 -0.103 21.913 1.00 91.38 317 ALA A O 1
ATOM 2419 N N . ASP A 1 318 ? -12.178 1.642 22.330 1.00 88.44 318 ASP A N 1
ATOM 2420 C CA . ASP A 1 318 ? -12.194 1.543 23.790 1.00 88.44 318 ASP A CA 1
ATOM 2421 C C . ASP A 1 318 ? -12.481 2.933 24.364 1.00 88.44 318 ASP A C 1
ATOM 2423 O O . ASP A 1 318 ? -11.752 3.889 24.088 1.00 88.44 318 ASP A O 1
ATOM 2427 N N . ASP A 1 319 ? -13.548 3.056 25.157 1.00 84.56 319 ASP A N 1
ATOM 2428 C CA . ASP A 1 319 ? -13.911 4.311 25.829 1.00 84.56 319 ASP A CA 1
ATOM 2429 C C . ASP A 1 319 ? -13.230 4.472 27.210 1.00 84.56 319 ASP A C 1
ATOM 2431 O O . ASP A 1 319 ? -13.461 5.448 27.937 1.00 84.56 319 ASP A O 1
ATOM 2435 N N . GLY A 1 320 ? -12.378 3.509 27.578 1.00 84.25 320 GLY A N 1
ATOM 2436 C CA . GLY A 1 320 ? -11.650 3.410 28.840 1.00 84.25 320 GLY A CA 1
ATOM 2437 C C . GLY A 1 320 ? -12.425 2.707 29.959 1.00 84.25 320 GLY A C 1
ATOM 2438 O O . GLY A 1 320 ? -11.848 2.437 31.019 1.00 84.25 320 GLY A O 1
ATOM 2439 N N . LYS A 1 321 ? -13.716 2.421 29.768 1.00 84.44 321 LYS A N 1
ATOM 2440 C CA . LYS A 1 321 ? -14.559 1.659 30.704 1.00 84.44 321 LYS A CA 1
ATOM 2441 C C . LYS A 1 321 ? -15.034 0.348 30.095 1.00 84.44 321 LYS A C 1
ATOM 2443 O O . LYS A 1 321 ? -15.025 -0.658 30.806 1.00 84.44 321 LYS A O 1
ATOM 2448 N N . SER A 1 322 ? -15.398 0.377 28.820 1.00 86.56 322 SER A N 1
ATOM 2449 C CA . SER A 1 322 ? -15.882 -0.755 28.044 1.00 86.56 322 SER A CA 1
ATOM 2450 C C . SER A 1 322 ? -15.442 -0.647 26.586 1.00 86.56 322 SER A C 1
ATOM 2452 O O . SER A 1 322 ? -15.132 0.430 26.077 1.00 86.56 322 SER A O 1
ATOM 2454 N N . GLY A 1 323 ? -15.440 -1.786 25.897 1.00 90.62 323 GLY A N 1
ATOM 2455 C CA . GLY A 1 323 ? -15.253 -1.791 24.452 1.00 90.62 323 GLY A CA 1
ATOM 2456 C C . GLY A 1 323 ? -16.476 -1.211 23.745 1.00 90.62 323 GLY A C 1
ATOM 2457 O O . GLY A 1 323 ? -17.615 -1.454 24.151 1.00 90.62 323 GLY A O 1
ATOM 2458 N N . THR A 1 324 ? -16.254 -0.493 22.654 1.00 92.31 324 THR A N 1
ATOM 2459 C CA . THR A 1 324 ? -17.310 -0.012 21.758 1.00 92.31 324 THR A CA 1
ATOM 2460 C C . THR A 1 324 ? -17.102 -0.571 20.357 1.00 92.31 324 THR A C 1
ATOM 2462 O O . THR A 1 324 ? -16.014 -1.033 19.993 1.00 92.31 324 THR A O 1
ATOM 2465 N N . ILE A 1 325 ? -18.175 -0.584 19.568 1.00 93.56 325 ILE A N 1
ATOM 2466 C CA . ILE A 1 325 ? -18.108 -0.953 18.156 1.00 93.56 325 ILE A CA 1
ATOM 2467 C C . ILE A 1 325 ? -18.774 0.152 17.362 1.00 93.56 325 ILE A C 1
ATOM 2469 O O . ILE A 1 325 ? -19.996 0.304 17.403 1.00 93.56 325 ILE A O 1
ATOM 2473 N N . ASP A 1 326 ? -17.969 0.848 16.579 1.00 92.31 326 ASP A N 1
ATOM 2474 C CA . ASP A 1 326 ? -18.428 1.904 15.702 1.00 92.31 326 ASP A CA 1
ATOM 2475 C C . ASP A 1 326 ? -18.779 1.325 14.330 1.00 92.31 326 ASP A C 1
ATOM 2477 O O . ASP A 1 326 ? -17.973 0.659 13.668 1.00 92.31 326 ASP A O 1
ATOM 2481 N N . GLU A 1 327 ? -20.013 1.570 13.903 1.00 92.12 327 GLU A N 1
ATOM 2482 C CA . GLU A 1 327 ? -20.530 1.207 12.592 1.00 92.12 327 GLU A CA 1
ATOM 2483 C C . GLU A 1 327 ? -20.413 2.399 11.640 1.00 92.12 327 GLU A C 1
ATOM 2485 O O . GLU A 1 327 ? -21.029 3.445 11.837 1.00 92.12 327 GLU A O 1
ATOM 2490 N N . TYR A 1 328 ? -19.646 2.208 10.573 1.00 90.19 328 TYR A N 1
ATOM 2491 C CA . TYR A 1 328 ? -19.459 3.156 9.487 1.00 90.19 328 TYR A CA 1
ATOM 2492 C C . TYR A 1 328 ? -20.386 2.786 8.335 1.00 90.19 328 TYR A C 1
ATOM 2494 O O . TYR A 1 328 ? -20.259 1.720 7.715 1.00 90.19 328 TYR A O 1
ATOM 2502 N N . THR A 1 329 ? -21.297 3.693 8.007 1.00 85.12 329 THR A N 1
ATOM 2503 C CA . THR A 1 329 ? -22.159 3.577 6.831 1.00 85.12 329 THR A CA 1
ATOM 2504 C C . THR A 1 329 ? -21.546 4.314 5.656 1.00 85.12 329 THR A C 1
ATOM 2506 O O . THR A 1 329 ? -21.058 5.432 5.796 1.00 85.12 329 THR A O 1
ATOM 2509 N N . TYR A 1 330 ? -21.581 3.698 4.479 1.00 76.94 330 TYR A N 1
ATOM 2510 C CA . TYR A 1 330 ? -21.127 4.374 3.273 1.00 76.94 330 TYR A CA 1
ATOM 2511 C C . TYR A 1 330 ? -22.178 5.363 2.765 1.00 76.94 330 TYR A C 1
ATOM 2513 O O . TYR A 1 330 ? -23.317 4.972 2.504 1.00 76.94 330 TYR A O 1
ATOM 2521 N N . ASP A 1 331 ? -21.741 6.592 2.518 1.00 76.69 331 ASP A N 1
ATOM 2522 C CA . ASP A 1 331 ? -22.478 7.631 1.804 1.00 76.69 331 ASP A CA 1
ATOM 2523 C C . ASP A 1 331 ? -21.588 8.150 0.657 1.00 76.69 331 ASP A C 1
ATOM 2525 O O . ASP A 1 331 ? -20.392 8.395 0.854 1.00 76.69 331 ASP A O 1
ATOM 2529 N N . ASP A 1 332 ? -22.136 8.233 -0.559 1.00 69.00 332 ASP A N 1
ATOM 2530 C CA . ASP A 1 332 ? -21.407 8.678 -1.754 1.00 69.00 332 ASP A CA 1
ATOM 2531 C C . ASP A 1 332 ? -21.295 10.205 -1.848 1.00 69.00 332 ASP A C 1
ATOM 2533 O O . ASP A 1 332 ? -20.372 10.710 -2.489 1.00 69.00 332 ASP A O 1
ATOM 2537 N N . LEU A 1 333 ? -22.195 10.940 -1.190 1.00 70.00 333 LEU A N 1
ATOM 2538 C CA . LEU A 1 333 ? -22.236 12.400 -1.196 1.00 70.00 333 LEU A CA 1
ATOM 2539 C C . LEU A 1 333 ? -21.380 13.010 -0.086 1.00 70.00 333 LEU A C 1
ATOM 2541 O O . LEU A 1 333 ? -20.954 14.163 -0.198 1.00 70.00 333 LEU A O 1
ATOM 2545 N N . LEU A 1 334 ? -21.137 12.265 0.995 1.00 68.50 334 LEU A N 1
ATOM 2546 C CA . LEU A 1 334 ? -20.380 12.764 2.136 1.00 68.50 334 LEU A CA 1
ATOM 2547 C C . LEU A 1 334 ? -18.876 12.496 1.992 1.00 68.50 334 LEU A C 1
ATOM 2549 O O . LEU A 1 334 ? -18.406 11.377 1.771 1.00 68.50 334 LEU A O 1
ATOM 2553 N N . VAL A 1 335 ? -18.099 13.568 2.167 1.00 64.31 335 VAL A N 1
ATOM 2554 C CA . VAL A 1 335 ? -16.635 13.496 2.285 1.00 64.31 335 VAL A CA 1
ATOM 2555 C C . VAL A 1 335 ? -16.238 12.954 3.659 1.00 64.31 335 VAL A C 1
ATOM 2557 O O . VAL A 1 335 ? -15.319 12.146 3.742 1.00 64.31 335 VAL A O 1
ATOM 2560 N N . SER A 1 336 ? -16.949 13.373 4.711 1.00 69.94 336 SER A N 1
ATOM 2561 C CA . SER A 1 336 ? -16.765 12.885 6.080 1.00 69.94 336 SER A CA 1
ATOM 2562 C C . SER A 1 336 ? -17.671 11.690 6.327 1.00 69.94 336 SER A C 1
ATOM 2564 O O . SER A 1 336 ? -18.873 11.773 6.078 1.00 69.94 336 SER A O 1
ATOM 2566 N N . THR A 1 337 ? -17.114 10.608 6.859 1.00 73.19 337 THR A N 1
ATOM 2567 C CA . THR A 1 337 ? -17.912 9.437 7.242 1.00 73.19 337 THR A CA 1
ATOM 2568 C C . THR A 1 337 ? -18.280 9.563 8.712 1.00 73.19 337 THR A C 1
ATOM 2570 O O . THR A 1 337 ? -17.396 9.742 9.547 1.00 73.19 337 THR A O 1
ATOM 2573 N N . ASP A 1 338 ? -19.573 9.511 9.020 1.00 75.25 338 ASP A N 1
ATOM 2574 C CA . ASP A 1 338 ? -20.047 9.444 10.402 1.00 75.25 338 ASP A CA 1
ATOM 2575 C C . ASP A 1 338 ? -20.069 7.984 10.866 1.00 75.25 338 ASP A C 1
ATOM 2577 O O . ASP A 1 338 ? -20.318 7.074 10.063 1.00 75.25 338 ASP A O 1
ATOM 2581 N N . ALA A 1 339 ? -19.787 7.763 12.145 1.00 85.88 339 ALA A N 1
ATOM 2582 C CA . ALA A 1 339 ? -19.785 6.436 12.739 1.00 85.88 339 ALA A CA 1
ATOM 2583 C C . ALA A 1 339 ? -20.652 6.421 13.992 1.00 85.88 339 ALA A C 1
ATOM 2585 O O . ALA A 1 339 ? -20.652 7.367 14.779 1.00 85.88 339 ALA A O 1
ATOM 2586 N N . VAL A 1 340 ? -21.407 5.340 14.166 1.00 90.44 340 VAL A N 1
ATOM 2587 C CA . VAL A 1 340 ? -22.346 5.199 15.281 1.00 90.44 340 VAL A CA 1
ATOM 2588 C C . VAL A 1 340 ? -21.962 3.996 16.122 1.00 90.44 340 VAL A C 1
ATOM 2590 O O . VAL A 1 340 ? -21.871 2.887 15.598 1.00 90.44 340 VAL A O 1
ATOM 2593 N N . ASP A 1 341 ? -21.820 4.198 17.431 1.00 91.19 341 ASP A N 1
ATOM 2594 C CA . ASP A 1 341 ? -21.633 3.100 18.376 1.00 91.19 341 ASP A CA 1
ATOM 2595 C C . ASP A 1 341 ? -22.911 2.251 18.473 1.00 91.19 341 ASP A C 1
ATOM 2597 O O . ASP A 1 341 ? -23.954 2.684 18.983 1.00 91.19 341 ASP A O 1
ATOM 2601 N N . ILE A 1 342 ? -22.833 1.010 17.992 1.00 92.38 342 ILE A N 1
ATOM 2602 C CA . ILE A 1 342 ? -23.961 0.070 18.018 1.00 92.38 342 ILE A CA 1
ATOM 2603 C C . ILE A 1 342 ? -24.151 -0.580 19.393 1.00 92.38 342 ILE A C 1
ATOM 2605 O O . ILE A 1 342 ? -25.240 -1.089 19.685 1.00 92.38 342 ILE A O 1
ATOM 2609 N N . ALA A 1 343 ? -23.131 -0.549 20.254 1.00 90.25 343 ALA A N 1
ATOM 2610 C CA . ALA A 1 343 ? -23.163 -1.105 21.603 1.00 90.25 343 ALA A CA 1
ATOM 2611 C C . ALA A 1 343 ? -23.620 -0.087 22.663 1.00 90.25 343 ALA A C 1
ATOM 2613 O O . ALA A 1 343 ? -23.833 -0.470 23.812 1.00 90.25 343 ALA A O 1
ATOM 2614 N N . ALA A 1 344 ? -23.900 1.165 22.282 1.00 89.69 344 ALA A N 1
ATOM 2615 C CA . ALA A 1 344 ? -24.277 2.245 23.202 1.00 89.69 344 ALA A CA 1
ATOM 2616 C C . ALA A 1 344 ? -25.482 1.927 24.116 1.00 89.69 344 ALA A C 1
ATOM 2618 O O . ALA A 1 344 ? -25.623 2.478 25.208 1.00 89.69 344 ALA A O 1
ATOM 2619 N N . HIS A 1 345 ? -26.382 1.038 23.682 1.00 91.88 345 HIS A N 1
ATOM 2620 C CA . HIS A 1 345 ? -27.548 0.602 24.460 1.00 91.88 345 HIS A CA 1
ATOM 2621 C C . HIS A 1 345 ? -27.228 -0.484 25.509 1.00 91.88 345 HIS A C 1
ATOM 2623 O O . HIS A 1 345 ? -28.062 -0.764 26.373 1.00 91.88 345 HIS A O 1
ATOM 2629 N N . VAL A 1 346 ? -26.040 -1.090 25.436 1.00 90.69 346 VAL A N 1
ATOM 2630 C CA . VAL A 1 346 ? -25.512 -2.154 26.307 1.00 90.69 346 VAL A CA 1
ATOM 2631 C C . VAL A 1 346 ? -24.033 -1.880 26.649 1.00 90.69 346 VAL A C 1
ATOM 2633 O O . VAL A 1 346 ? -23.160 -2.674 26.302 1.00 90.69 346 VAL A O 1
ATOM 2636 N N . PRO A 1 347 ? -23.732 -0.772 27.353 1.00 83.69 347 PRO A N 1
ATOM 2637 C CA . PRO A 1 347 ? -22.371 -0.246 27.487 1.00 83.69 347 PRO A CA 1
ATOM 2638 C C . PRO A 1 347 ? -21.385 -1.196 28.178 1.00 83.69 347 PRO A C 1
ATOM 2640 O O . PRO A 1 347 ? -20.207 -1.130 27.893 1.00 83.69 347 PRO A O 1
ATOM 2643 N N . ASP A 1 348 ? -21.832 -2.105 29.048 1.00 87.38 348 ASP A N 1
ATOM 2644 C CA . ASP A 1 348 ? -20.944 -3.024 29.786 1.00 87.38 348 ASP A CA 1
ATOM 2645 C C . ASP A 1 348 ? -20.861 -4.429 29.154 1.00 87.38 348 ASP A C 1
ATOM 2647 O O . ASP A 1 348 ? -20.391 -5.376 29.787 1.00 87.38 348 ASP A O 1
ATOM 2651 N N . LEU A 1 349 ? -21.387 -4.611 27.936 1.00 88.69 349 LEU A N 1
ATOM 2652 C CA . LEU A 1 349 ? -21.423 -5.925 27.285 1.00 88.69 349 LEU A CA 1
ATOM 2653 C C . LEU A 1 349 ? -20.061 -6.335 26.718 1.00 88.69 349 LEU A C 1
ATOM 2655 O O . LEU A 1 349 ? -19.717 -7.517 26.750 1.00 88.69 349 LEU A O 1
ATOM 2659 N N . LEU A 1 350 ? -19.330 -5.378 26.150 1.00 90.12 350 LEU A N 1
ATOM 2660 C CA . LEU A 1 350 ? -18.071 -5.629 25.464 1.00 90.12 350 LEU A CA 1
ATOM 2661 C C . LEU A 1 350 ? -16.894 -5.313 26.390 1.00 90.12 350 LEU A C 1
ATOM 2663 O O . LEU A 1 350 ? -16.865 -4.243 27.002 1.00 90.12 350 LEU A O 1
ATOM 2667 N N . PRO A 1 351 ? -15.906 -6.214 26.491 1.00 87.88 351 PRO A N 1
ATOM 2668 C CA . PRO A 1 351 ? -14.723 -5.946 27.289 1.00 87.88 351 PRO A CA 1
ATOM 2669 C C . PRO A 1 351 ? -13.861 -4.866 26.618 1.00 87.88 351 PRO A C 1
ATOM 2671 O O . PRO A 1 351 ? -13.909 -4.702 25.402 1.00 87.88 351 PRO A O 1
ATOM 2674 N N . THR A 1 352 ? -13.055 -4.143 27.396 1.00 87.12 352 THR A N 1
ATOM 2675 C CA . THR A 1 352 ? -12.148 -3.099 26.875 1.00 87.12 352 THR A CA 1
ATOM 2676 C C . THR A 1 352 ? -11.011 -3.665 26.022 1.00 87.12 352 THR A C 1
ATOM 2678 O O . THR A 1 352 ? -10.447 -2.978 25.179 1.00 87.12 352 THR A O 1
ATOM 2681 N N . ASP A 1 353 ? -10.664 -4.939 26.201 1.00 88.00 353 ASP A N 1
ATOM 2682 C CA . ASP A 1 353 ? -9.516 -5.589 25.572 1.00 88.00 353 ASP A CA 1
ATOM 2683 C C . ASP A 1 353 ? -9.896 -6.424 24.340 1.00 88.00 353 ASP A C 1
ATOM 2685 O O . ASP A 1 353 ? -9.426 -7.554 24.161 1.00 88.00 353 ASP A O 1
ATOM 2689 N N . ILE A 1 354 ? -10.726 -5.861 23.458 1.00 90.31 354 ILE A N 1
ATOM 2690 C CA . ILE A 1 354 ? -11.062 -6.492 22.177 1.00 90.31 354 ILE A CA 1
ATOM 2691 C C . ILE A 1 354 ? -9.763 -6.760 21.402 1.00 90.31 354 ILE A C 1
ATOM 2693 O O . ILE A 1 354 ? -8.934 -5.874 21.212 1.00 90.31 354 ILE A O 1
ATOM 2697 N N . LYS A 1 355 ? -9.574 -8.006 20.960 1.00 90.56 355 LYS A N 1
ATOM 2698 C CA . LYS A 1 355 ? -8.416 -8.438 20.157 1.00 90.56 355 LYS A CA 1
ATOM 2699 C C . LYS A 1 355 ? -8.761 -8.678 18.705 1.00 90.56 355 LYS A C 1
ATOM 2701 O O . LYS A 1 355 ? -7.897 -8.595 17.838 1.00 90.56 355 LYS A O 1
ATOM 2706 N N . ARG A 1 356 ? -10.014 -9.030 18.432 1.00 91.56 356 ARG A N 1
ATOM 2707 C CA . ARG A 1 356 ? -10.463 -9.327 17.079 1.00 91.56 356 ARG A CA 1
ATOM 2708 C C . ARG A 1 356 ? -11.955 -9.120 16.956 1.00 91.56 356 ARG A C 1
ATOM 2710 O O . ARG A 1 356 ? -12.714 -9.546 17.823 1.00 91.56 356 ARG A O 1
ATOM 2717 N N . ILE A 1 357 ? -12.363 -8.569 15.825 1.00 93.31 357 ILE A N 1
ATOM 2718 C CA . ILE A 1 357 ? -13.752 -8.571 15.388 1.00 93.31 357 ILE A CA 1
ATOM 2719 C C . ILE A 1 357 ? -13.886 -9.412 14.123 1.00 93.31 357 ILE A C 1
ATOM 2721 O O . ILE A 1 357 ? -13.003 -9.436 13.264 1.00 93.31 357 ILE A O 1
ATOM 2725 N N . VAL A 1 358 ? -14.975 -10.166 14.033 1.00 92.88 358 VAL A N 1
ATOM 2726 C CA . VAL A 1 358 ? -15.281 -11.030 12.893 1.00 92.88 358 VAL A CA 1
ATOM 2727 C C . VAL A 1 358 ? -16.737 -10.832 12.532 1.00 92.88 358 VAL A C 1
ATOM 2729 O O . VAL A 1 358 ? -17.614 -10.917 13.390 1.00 92.88 358 VAL A O 1
ATOM 2732 N N . SER A 1 359 ? -17.000 -10.597 11.255 1.00 92.56 359 SER A N 1
ATOM 2733 C CA . SER A 1 359 ? -18.353 -10.427 10.746 1.00 92.56 359 SER A CA 1
ATOM 2734 C C . SER A 1 359 ? -18.756 -11.560 9.802 1.00 92.56 359 SER A C 1
ATOM 2736 O O . SER A 1 359 ? -17.929 -12.214 9.162 1.00 92.56 359 SER A O 1
ATOM 2738 N N . SER A 1 360 ? -20.059 -11.824 9.736 1.00 92.12 360 SER A N 1
ATOM 2739 C CA . SER A 1 360 ? -20.671 -12.764 8.803 1.00 92.12 360 SER A CA 1
ATOM 2740 C C . SER A 1 360 ? -21.907 -12.130 8.181 1.00 92.12 360 SER A C 1
ATOM 2742 O O . SER A 1 360 ? -22.982 -12.125 8.783 1.00 92.12 360 SER A O 1
ATOM 2744 N N . SER A 1 361 ? -21.776 -11.647 6.943 1.00 88.94 361 SER A N 1
ATOM 2745 C CA . SER A 1 361 ? -22.905 -11.093 6.182 1.00 88.94 361 SER A CA 1
ATOM 2746 C C . SER A 1 361 ? -24.032 -12.103 5.968 1.00 88.94 361 SER A C 1
ATOM 2748 O O . SER A 1 361 ? -25.198 -11.734 6.031 1.00 88.94 361 SER A O 1
ATOM 2750 N N . ASN A 1 362 ? -23.703 -13.387 5.789 1.00 91.06 362 ASN A N 1
ATOM 2751 C CA . ASN A 1 362 ? -24.699 -14.442 5.565 1.00 91.06 362 ASN A CA 1
ATOM 2752 C C . ASN A 1 362 ? -25.652 -14.627 6.751 1.00 91.06 362 ASN A C 1
ATOM 2754 O O . ASN A 1 362 ? -26.812 -14.977 6.558 1.00 91.06 362 ASN A O 1
ATOM 2758 N N . HIS A 1 363 ? -25.158 -14.406 7.970 1.00 89.31 363 HIS A N 1
ATOM 2759 C CA . HIS A 1 363 ? -25.931 -14.582 9.199 1.00 89.31 363 HIS A CA 1
ATOM 2760 C C . HIS A 1 363 ? -26.266 -13.251 9.878 1.00 89.31 363 HIS A C 1
ATOM 2762 O O . HIS A 1 363 ? -26.825 -13.260 10.971 1.00 89.31 363 HIS A O 1
ATOM 2768 N N . GLY A 1 364 ? -25.894 -12.114 9.276 1.00 89.12 364 GLY A N 1
ATOM 2769 C CA . GLY A 1 364 ? -26.054 -10.789 9.880 1.00 89.12 364 GLY A CA 1
ATOM 2770 C C . GLY A 1 364 ? -25.450 -10.701 11.284 1.00 89.12 364 GLY A C 1
ATOM 2771 O O . GLY A 1 364 ? -26.059 -10.118 12.174 1.00 89.12 364 GLY A O 1
ATOM 2772 N N . THR A 1 365 ? -24.311 -11.361 11.512 1.00 91.44 365 THR A N 1
ATOM 2773 C CA . THR A 1 365 ? -23.706 -11.498 12.845 1.00 91.44 365 THR A CA 1
ATOM 2774 C C . THR A 1 365 ? -22.343 -10.820 12.882 1.00 91.44 365 THR A C 1
ATOM 2776 O O . THR A 1 365 ? -21.532 -11.017 11.977 1.00 91.44 365 THR A O 1
ATOM 2779 N N . LEU A 1 366 ? -22.082 -10.074 13.954 1.00 92.19 366 LEU A N 1
ATOM 2780 C CA . LEU A 1 366 ? -20.767 -9.565 14.325 1.00 92.19 366 LEU A CA 1
ATOM 2781 C C . LEU A 1 366 ? -20.376 -10.188 15.668 1.00 92.19 366 LEU A C 1
ATOM 2783 O O . LEU A 1 366 ? -21.188 -10.230 16.590 1.00 92.19 366 LEU A O 1
ATOM 2787 N N . ALA A 1 367 ? -19.147 -10.680 15.767 1.00 91.88 367 ALA A N 1
ATOM 2788 C CA . ALA A 1 367 ? -18.578 -11.209 16.996 1.00 91.88 367 ALA A CA 1
ATOM 2789 C C . ALA A 1 367 ? -17.301 -10.438 17.340 1.00 91.88 367 ALA A C 1
ATOM 2791 O O . ALA A 1 367 ? -16.431 -10.273 16.485 1.00 91.88 367 ALA A O 1
ATOM 2792 N N . ALA A 1 368 ? -17.189 -10.003 18.592 1.00 90.44 368 ALA A N 1
ATOM 2793 C CA . ALA A 1 368 ? -15.970 -9.451 19.166 1.00 90.44 368 ALA A CA 1
ATOM 2794 C C . ALA A 1 368 ? -15.356 -10.483 20.119 1.00 90.44 368 ALA A C 1
ATOM 2796 O O . ALA A 1 368 ? -16.074 -11.140 20.874 1.00 90.44 368 ALA A O 1
ATOM 2797 N N . ILE A 1 369 ? -14.038 -10.650 20.053 1.00 88.94 369 ILE A N 1
ATOM 2798 C CA . ILE A 1 369 ? -13.282 -11.629 20.839 1.00 88.94 369 ILE A CA 1
ATOM 2799 C C . ILE A 1 369 ? -12.299 -10.860 21.725 1.00 88.94 369 ILE A C 1
ATOM 2801 O O . ILE A 1 369 ? -11.444 -10.138 21.204 1.00 88.94 369 ILE A O 1
ATOM 2805 N N . GLY A 1 370 ? -12.436 -11.013 23.045 1.00 84.00 370 GLY A N 1
ATOM 2806 C CA . GLY A 1 370 ? -11.506 -10.493 24.054 1.00 84.00 370 GLY A CA 1
ATOM 2807 C C . GLY A 1 370 ? -10.344 -11.451 24.341 1.00 84.00 370 GLY A C 1
ATOM 2808 O O . GLY A 1 370 ? -10.238 -12.526 23.740 1.00 84.00 370 GLY A O 1
ATOM 2809 N N . THR A 1 371 ? -9.454 -11.075 25.263 1.00 71.25 371 THR A N 1
ATOM 2810 C CA . THR A 1 371 ? -8.236 -11.853 25.578 1.00 71.25 371 THR A CA 1
ATOM 2811 C C . THR A 1 371 ? -8.532 -13.231 26.186 1.00 71.25 371 THR A C 1
ATOM 2813 O O . THR A 1 371 ? -7.745 -14.160 26.016 1.00 71.25 371 THR A O 1
ATOM 2816 N N . ASP A 1 372 ? -9.667 -13.403 26.858 1.00 65.38 372 ASP A N 1
ATOM 2817 C CA . ASP A 1 372 ? -10.081 -14.664 27.488 1.00 65.38 372 ASP A CA 1
ATOM 2818 C C . ASP A 1 372 ? -10.573 -15.738 26.496 1.00 65.38 372 ASP A C 1
ATOM 2820 O O . ASP A 1 372 ? -10.661 -16.913 26.857 1.00 65.38 372 ASP A O 1
ATOM 2824 N N . GLY A 1 373 ? -10.852 -15.359 25.243 1.00 54.78 373 GLY A N 1
ATOM 2825 C CA . GLY A 1 373 ? -11.332 -16.251 24.181 1.00 54.78 373 GLY A CA 1
ATOM 2826 C C . GLY A 1 373 ? -10.243 -16.906 23.319 1.00 54.78 373 GLY A C 1
ATOM 2827 O O . GLY A 1 373 ? -10.555 -17.798 22.530 1.00 54.78 373 GLY A O 1
ATOM 2828 N N . PHE A 1 374 ? -8.979 -16.490 23.450 1.00 44.66 374 PHE A N 1
ATOM 2829 C CA . PHE A 1 374 ? -7.833 -17.104 22.768 1.00 44.66 374 PHE A CA 1
ATOM 2830 C C . PHE A 1 374 ? -7.165 -18.130 23.697 1.00 44.66 374 PHE A C 1
ATOM 2832 O O . PHE A 1 374 ? -6.211 -17.815 24.405 1.00 44.66 374 PHE A O 1
ATOM 2839 N N . THR A 1 375 ? -7.680 -19.361 23.692 1.00 37.72 375 THR A N 1
ATOM 2840 C CA . THR A 1 375 ? -7.003 -20.537 24.279 1.00 37.72 375 THR A CA 1
ATOM 2841 C C . THR A 1 375 ? -6.622 -21.538 23.211 1.00 37.72 375 THR A C 1
ATOM 2843 O O . THR A 1 375 ? -7.411 -21.681 22.248 1.00 37.72 375 THR A O 1
#

pLDDT: mean 70.31, std 24.42, range [25.81, 97.38]

Organism: NCBI:txid412755

Foldseek 3Di:
DDDDDDDDDPDDPDPDDDDDDDDDDDPPPDDDPDPQVVQVVVQVVCVVVVLPQWHWGWDDPDPPDTDIDIDRQDDDQFGFDWDDDDDDDPPPDDDDDPPPDPDPPPDDPDDDDDDPDDDDPDDDDDDDDDPDDDVVNVTDQDADPPAPQQDDDLVLDDWDWAFPDDVVTDIDIGGDPADGARGGHCVQWNDDPCPVVSFHFQEWDADQQWTWTDFFQKIKTAFRVRHRHQTAPYSVDFDQRHMAMDGDDDPPDRFTWLYWDDADQWIWTHGCQQWIKIWHFPPGPGNVGTDIDTAGRHAADSQEYWDDADQWIWGWGAPPQFIWIWIWGDDPPDSHIDTDTPCVVPRHPGHRAFNYWDDDNVVRDIDTDGPVNPD